Protein AF-A0A7N2N4K9-F1 (afdb_monomer_lite)

Radius of gyration: 19.38 Å; chains: 1; bounding box: 55×50×43 Å

Foldseek 3Di:
DLQVLLLVVLLVVLVVVVVVVVDPDDDDDDPDDPVRVSVVVVVVVVPDDDDDDADAFQFAQLCLPDVSHGRGPLDHDHDADAPLLLCCVVVVNLGSPDDDDPCPPDALLNLLLVLLQLLQVLLQQLCCQLPVDGPCVVPVVLLVPADHEAARHHAAEDPSVSVLSNVSSVVSVVLSVLSCVVRVHDHHYHHHPRLVVVLVLLCLLVVHRDPPRQGLRHYHLSVLLSVLLRLSSSLSSLSNSLVVHPDPVSSVSSVVSNNVSSSSNSNSSSVLSVQQQPADPPRRDGSRVSRRSSRVSSVCSPVVPPD

Structure (mmCIF, N/CA/C/O backbone):
data_AF-A0A7N2N4K9-F1
#
_entry.id   AF-A0A7N2N4K9-F1
#
loop_
_atom_site.group_PDB
_atom_site.id
_atom_site.type_symbol
_atom_site.label_atom_id
_atom_site.label_alt_id
_atom_site.label_comp_id
_atom_site.label_asym_id
_atom_site.label_entity_id
_atom_site.label_seq_id
_atom_site.pdbx_PDB_ins_code
_atom_site.Cartn_x
_atom_site.Cartn_y
_atom_site.Cartn_z
_atom_site.occupancy
_atom_site.B_iso_or_equiv
_atom_site.auth_seq_id
_atom_site.auth_comp_id
_atom_site.auth_asym_id
_atom_site.auth_atom_id
_atom_site.pdbx_PDB_model_num
ATOM 1 N N . MET A 1 1 ? 7.371 17.737 -4.079 1.00 32.12 1 MET A N 1
ATOM 2 C CA . MET A 1 1 ? 6.578 18.735 -4.834 1.00 32.12 1 MET A CA 1
ATOM 3 C C . MET A 1 1 ? 5.550 18.090 -5.761 1.00 32.12 1 MET A C 1
ATOM 5 O O . MET A 1 1 ? 4.379 18.320 -5.519 1.00 32.12 1 MET A O 1
ATOM 9 N N . ILE A 1 2 ? 5.908 17.270 -6.766 1.00 32.47 2 ILE A N 1
ATOM 10 C CA . ILE A 1 2 ? 4.890 16.620 -7.634 1.00 32.47 2 ILE A CA 1
ATOM 11 C C . ILE A 1 2 ? 4.054 15.576 -6.863 1.00 32.47 2 ILE A C 1
ATOM 13 O O . ILE A 1 2 ? 2.832 15.604 -6.933 1.00 32.47 2 ILE A O 1
ATOM 17 N N . SER A 1 3 ? 4.692 14.718 -6.063 1.00 41.62 3 SER A N 1
ATOM 18 C CA . SER A 1 3 ? 4.018 13.712 -5.223 1.00 41.62 3 SER A CA 1
ATOM 19 C C . SER A 1 3 ? 3.047 14.319 -4.202 1.00 41.62 3 SER A C 1
ATOM 21 O O . SER A 1 3 ? 1.899 13.910 -4.103 1.00 41.62 3 SER A O 1
ATOM 23 N N . GLU A 1 4 ? 3.475 15.372 -3.512 1.00 42.53 4 GLU A N 1
ATOM 24 C CA . GLU A 1 4 ? 2.662 16.139 -2.556 1.00 42.53 4 GLU A CA 1
ATOM 25 C C . GLU A 1 4 ? 1.439 16.803 -3.220 1.00 42.53 4 GLU A C 1
ATOM 27 O O . GLU A 1 4 ? 0.358 16.881 -2.637 1.00 42.53 4 GLU A O 1
ATOM 32 N N . ALA A 1 5 ? 1.564 17.250 -4.476 1.00 39.03 5 ALA A N 1
ATOM 33 C CA . ALA A 1 5 ? 0.440 17.791 -5.238 1.00 39.03 5 ALA A CA 1
ATOM 34 C C . ALA A 1 5 ? -0.599 16.735 -5.617 1.00 39.03 5 ALA A C 1
ATOM 36 O O . ALA A 1 5 ? -1.797 17.021 -5.570 1.00 39.03 5 ALA A O 1
ATOM 37 N N . HIS A 1 6 ? -0.153 15.525 -5.941 1.00 44.09 6 HIS A N 1
ATOM 38 C CA . HIS A 1 6 ? -1.045 14.404 -6.203 1.00 44.09 6 HIS A CA 1
ATOM 39 C C . HIS A 1 6 ? -1.724 13.893 -4.929 1.00 44.09 6 HIS A C 1
ATOM 41 O O . HIS A 1 6 ? -2.933 13.674 -4.965 1.00 44.09 6 HIS A O 1
ATOM 47 N N . GLY A 1 7 ? -0.998 13.829 -3.807 1.00 49.38 7 GLY A N 1
ATOM 48 C CA . GLY A 1 7 ? -1.545 13.510 -2.485 1.00 49.38 7 GLY A CA 1
ATOM 49 C C . GLY A 1 7 ? -2.706 14.424 -2.088 1.00 49.38 7 GLY A C 1
ATOM 50 O O . GLY A 1 7 ? -3.814 13.958 -1.835 1.00 49.38 7 GLY A O 1
ATOM 51 N N . GLU A 1 8 ? -2.501 15.744 -2.133 1.00 46.56 8 GLU A N 1
ATOM 52 C CA . GLU A 1 8 ? -3.560 16.717 -1.819 1.00 46.56 8 GLU A CA 1
ATOM 53 C C . GLU A 1 8 ? -4.780 16.596 -2.745 1.00 46.56 8 GLU A C 1
ATOM 55 O O . GLU A 1 8 ? -5.921 16.623 -2.280 1.00 46.56 8 GLU A O 1
ATOM 60 N N . CYS A 1 9 ? -4.564 16.429 -4.055 1.00 37.72 9 CYS A N 1
ATOM 61 C CA . CYS A 1 9 ? -5.664 16.266 -5.009 1.00 37.72 9 CYS A CA 1
ATOM 62 C C . CYS A 1 9 ? -6.456 14.975 -4.762 1.00 37.72 9 CYS A C 1
ATOM 64 O O . CYS A 1 9 ? -7.678 14.970 -4.923 1.00 37.72 9 CYS A O 1
ATOM 66 N N . ALA A 1 10 ? -5.778 13.892 -4.379 1.00 49.47 10 ALA A N 1
ATOM 67 C CA . ALA A 1 10 ? -6.410 12.614 -4.083 1.00 49.47 10 ALA A CA 1
ATOM 68 C C . ALA A 1 10 ? -7.269 12.691 -2.809 1.00 49.47 10 ALA A C 1
ATOM 70 O O . ALA A 1 10 ? -8.416 12.237 -2.816 1.00 49.47 10 ALA A O 1
ATOM 71 N N . VAL A 1 11 ? -6.775 13.364 -1.762 1.00 54.72 11 VAL A N 1
ATOM 72 C CA . VAL A 1 11 ? -7.545 13.634 -0.533 1.00 54.72 11 VAL A CA 1
ATOM 73 C C . VAL A 1 11 ? -8.790 14.456 -0.842 1.00 54.72 11 VAL A C 1
ATOM 75 O O . VAL A 1 11 ? -9.889 14.069 -0.455 1.00 54.72 11 VAL A O 1
ATOM 78 N N . ILE A 1 12 ? -8.648 15.556 -1.590 1.00 50.16 12 ILE A N 1
ATOM 79 C CA . ILE A 1 12 ? -9.785 16.410 -1.962 1.00 50.16 12 ILE A CA 1
ATOM 80 C C . ILE A 1 12 ? -10.831 15.607 -2.742 1.00 50.16 12 ILE A C 1
ATOM 82 O O . ILE A 1 12 ? -12.013 15.685 -2.422 1.00 50.16 12 ILE A O 1
ATOM 86 N N . ARG A 1 13 ? -10.421 14.807 -3.735 1.00 50.69 13 ARG A N 1
ATOM 87 C CA . ARG A 1 13 ? -11.355 13.967 -4.504 1.00 50.69 13 ARG A CA 1
ATOM 88 C C . ARG A 1 13 ? -12.076 12.955 -3.622 1.00 50.69 13 ARG A C 1
ATOM 90 O O . ARG A 1 13 ? -13.284 12.817 -3.760 1.00 50.69 13 ARG A O 1
ATOM 97 N N . THR A 1 14 ? -11.362 12.298 -2.713 1.00 51.78 14 THR A N 1
ATOM 98 C CA . THR A 1 14 ? -11.949 11.316 -1.788 1.00 51.78 14 THR A CA 1
ATOM 99 C C . THR A 1 14 ? -13.005 11.967 -0.900 1.00 51.78 14 THR A C 1
ATOM 101 O O . THR A 1 14 ? -14.149 11.525 -0.880 1.00 51.78 14 THR A O 1
ATOM 104 N N . LEU A 1 15 ? -12.665 13.091 -0.261 1.00 60.16 15 LEU A N 1
ATOM 105 C CA . LEU A 1 15 ? -13.597 13.826 0.596 1.00 60.16 15 LEU A CA 1
ATOM 106 C C . LEU A 1 15 ? -14.819 14.345 -0.178 1.00 60.16 15 LEU A C 1
ATOM 108 O O . LEU A 1 15 ? -15.924 14.369 0.359 1.00 60.16 15 LEU A O 1
ATOM 112 N N . LEU A 1 16 ? -14.642 14.750 -1.441 1.00 50.72 16 LEU A N 1
ATOM 113 C CA . LEU A 1 16 ? -15.748 15.174 -2.302 1.00 50.72 16 LEU A CA 1
ATOM 114 C C . LEU A 1 16 ? -16.666 14.008 -2.692 1.00 50.72 16 LEU A C 1
ATOM 116 O O . LEU A 1 16 ? -17.880 14.189 -2.671 1.00 50.72 16 LEU A O 1
ATOM 120 N N . TYR A 1 17 ? -16.123 12.826 -2.998 1.00 55.12 17 TYR A N 1
ATOM 121 C CA . TYR A 1 17 ? -16.925 11.629 -3.277 1.00 55.12 17 TYR A CA 1
ATOM 122 C C . TYR A 1 17 ? -17.749 11.189 -2.062 1.00 55.12 17 TYR A C 1
ATOM 124 O O . TYR A 1 17 ? -18.930 10.852 -2.203 1.00 55.12 17 TYR A O 1
ATOM 132 N N . ASP A 1 18 ? -17.157 11.243 -0.869 1.00 52.41 18 ASP A N 1
ATOM 133 C CA . ASP A 1 18 ? -17.850 10.931 0.384 1.00 52.41 18 ASP A CA 1
ATOM 134 C C . ASP A 1 18 ? -18.969 11.936 0.655 1.00 52.41 18 ASP A C 1
ATOM 136 O O . ASP A 1 18 ? -20.094 11.558 0.998 1.00 52.41 18 ASP A O 1
ATOM 140 N N . TYR A 1 19 ? -18.699 13.219 0.407 1.00 49.00 19 TYR A N 1
ATOM 141 C CA . TYR A 1 19 ? -19.682 14.287 0.539 1.00 49.00 19 TYR A CA 1
ATOM 142 C C . TYR A 1 19 ? -20.830 14.175 -0.478 1.00 49.00 19 TYR A C 1
ATOM 144 O O . TYR A 1 19 ? -21.990 14.363 -0.109 1.00 49.00 19 TYR A O 1
ATOM 152 N N . GLU A 1 20 ? -20.543 13.835 -1.739 1.00 48.44 20 GLU A N 1
ATOM 153 C CA . GLU A 1 20 ? -21.544 13.669 -2.803 1.00 48.44 20 GLU A CA 1
ATOM 154 C C . GLU A 1 20 ? -22.471 12.472 -2.536 1.00 48.44 20 GLU A C 1
ATOM 156 O O . GLU A 1 20 ? -23.688 12.575 -2.717 1.00 48.44 20 GLU A O 1
ATOM 161 N N . LYS A 1 21 ? -21.936 11.355 -2.019 1.00 49.38 21 LYS A N 1
ATOM 162 C CA . LYS A 1 21 ? -22.761 10.224 -1.558 1.00 49.38 21 LYS A CA 1
ATOM 163 C C . LYS A 1 21 ? -23.587 10.574 -0.317 1.00 49.38 21 LYS A C 1
ATOM 165 O O . LYS A 1 21 ? -24.710 10.084 -0.189 1.00 49.38 21 LYS A O 1
ATOM 170 N N . ALA A 1 22 ? -23.058 11.406 0.581 1.00 44.44 22 ALA A N 1
ATOM 171 C CA . ALA A 1 22 ? -23.754 11.832 1.795 1.00 44.44 22 ALA A CA 1
ATOM 172 C C . ALA A 1 22 ? -24.841 12.893 1.538 1.00 44.44 22 ALA A C 1
ATOM 174 O O . ALA A 1 22 ? -25.798 12.977 2.305 1.00 44.44 22 ALA A O 1
ATOM 175 N N . ASN A 1 23 ? -24.732 13.692 0.471 1.00 40.00 23 ASN A N 1
ATOM 176 C CA . ASN A 1 23 ? -25.684 14.750 0.145 1.00 40.00 23 ASN A CA 1
ATOM 177 C C . ASN A 1 23 ? -25.841 14.933 -1.374 1.00 40.00 23 ASN A C 1
ATOM 179 O O . ASN A 1 23 ? -25.019 15.575 -2.024 1.00 40.00 23 ASN A O 1
ATOM 183 N N . GLN A 1 24 ? -26.994 14.529 -1.921 1.00 42.06 24 GLN A N 1
ATOM 184 C CA . GLN A 1 24 ? -27.518 15.071 -3.185 1.00 42.06 24 GLN A CA 1
ATOM 185 C C . GLN A 1 24 ? -27.885 16.564 -3.025 1.00 42.06 24 GLN A C 1
ATOM 187 O O . GLN A 1 24 ? -29.062 16.932 -3.031 1.00 42.06 24 GLN A O 1
ATOM 192 N N . LYS A 1 25 ? -26.905 17.458 -2.845 1.00 37.41 25 LYS A N 1
ATOM 193 C CA . LYS A 1 25 ? -27.145 18.908 -2.810 1.00 37.41 25 LYS A CA 1
ATOM 194 C C . LYS A 1 25 ? -26.005 19.697 -3.448 1.00 37.41 25 LYS A C 1
ATOM 196 O O . LYS A 1 25 ? -24.877 19.698 -2.975 1.00 37.41 25 LYS A O 1
ATOM 201 N N . VAL A 1 26 ? -26.368 20.413 -4.509 1.00 44.06 26 VAL A N 1
ATOM 202 C CA . VAL A 1 26 ? -25.564 21.414 -5.221 1.00 44.06 26 VAL A CA 1
ATOM 203 C C . VAL A 1 26 ? -25.109 22.509 -4.247 1.00 44.06 26 VAL A C 1
ATOM 205 O O . VAL A 1 26 ? -25.943 23.058 -3.527 1.00 44.06 26 VAL A O 1
ATOM 208 N N . LEU A 1 27 ? -23.816 22.851 -4.246 1.00 38.50 27 LEU A N 1
ATOM 209 C CA . LEU A 1 27 ? -23.274 24.005 -3.519 1.00 38.50 27 LEU A CA 1
ATOM 210 C C . LEU A 1 27 ? -23.619 25.304 -4.272 1.00 38.50 27 LEU A C 1
ATOM 212 O O . LEU A 1 27 ? -23.154 25.483 -5.400 1.00 38.50 27 LEU A O 1
ATOM 216 N N . PRO A 1 28 ? -24.402 26.233 -3.696 1.00 49.12 28 PRO A N 1
ATOM 217 C CA . PRO A 1 28 ? -24.578 27.557 -4.260 1.00 49.12 28 PRO A CA 1
ATOM 218 C C . PRO A 1 28 ? -23.510 28.516 -3.718 1.00 49.12 28 PRO A C 1
ATOM 220 O O . PRO A 1 28 ? -23.221 28.527 -2.525 1.00 49.12 28 PRO A O 1
ATOM 223 N N . ALA A 1 29 ? -23.035 29.387 -4.611 1.00 44.81 29 ALA A N 1
ATOM 224 C CA . ALA A 1 29 ? -22.309 30.630 -4.338 1.00 44.81 29 ALA A CA 1
ATOM 225 C C . ALA A 1 29 ? -20.773 30.594 -4.266 1.00 44.81 29 ALA A C 1
ATOM 227 O O . ALA A 1 29 ? -20.209 31.183 -3.360 1.00 44.81 29 ALA A O 1
ATOM 228 N N . TYR A 1 30 ? -20.099 30.079 -5.299 1.00 37.19 30 TYR A N 1
ATOM 229 C CA . TYR A 1 30 ? -18.880 30.718 -5.823 1.00 37.19 30 TYR A CA 1
ATOM 230 C C . TYR A 1 30 ? -18.854 30.548 -7.345 1.00 37.19 30 TYR A C 1
ATOM 232 O O . TYR A 1 30 ? -19.053 29.447 -7.848 1.00 37.19 30 TYR A O 1
ATOM 240 N N . ASN A 1 31 ? -18.654 31.636 -8.096 1.00 45.50 31 ASN A N 1
ATOM 241 C CA . ASN A 1 31 ? -18.598 31.612 -9.564 1.00 45.50 31 ASN A CA 1
ATOM 242 C C . ASN A 1 31 ? -17.197 31.184 -10.047 1.00 45.50 31 ASN A C 1
ATOM 244 O O . ASN A 1 31 ? -16.565 31.873 -10.841 1.00 45.50 31 ASN A O 1
ATOM 248 N N . MET A 1 32 ? -16.694 30.092 -9.474 1.00 42.69 32 MET A N 1
ATOM 249 C CA . MET A 1 32 ? -15.456 29.422 -9.845 1.00 42.69 32 MET A CA 1
ATOM 250 C C . MET A 1 32 ? -15.684 27.919 -9.719 1.00 42.69 32 MET A C 1
ATOM 252 O O . MET A 1 32 ? -16.336 27.448 -8.786 1.00 42.69 32 MET A O 1
ATOM 256 N N . THR A 1 33 ? -15.172 27.161 -10.669 1.00 44.19 33 THR A N 1
ATOM 257 C CA . THR A 1 33 ? -15.196 25.704 -10.623 1.00 44.19 33 THR A CA 1
ATOM 258 C C . THR A 1 33 ? -14.220 25.201 -9.557 1.00 44.19 33 THR A C 1
ATOM 260 O O . THR A 1 33 ? -13.220 25.850 -9.240 1.00 44.19 33 THR A O 1
ATOM 263 N N . VAL A 1 34 ? -14.479 24.012 -9.007 1.00 41.75 34 VAL A N 1
ATOM 264 C CA . VAL A 1 34 ? -13.564 23.350 -8.056 1.00 41.75 34 VAL A CA 1
ATOM 265 C C . VAL A 1 34 ? -12.153 23.222 -8.650 1.00 41.75 34 VAL A C 1
ATOM 267 O O . VAL A 1 34 ? -11.171 23.414 -7.942 1.00 41.75 34 VAL A O 1
ATOM 270 N N . ALA A 1 35 ? -12.053 23.006 -9.965 1.00 39.47 35 ALA A N 1
ATOM 271 C CA . ALA A 1 35 ? -10.787 22.955 -10.693 1.00 39.47 35 ALA A CA 1
ATOM 272 C C . ALA A 1 35 ? -10.002 24.279 -10.626 1.00 39.47 35 ALA A C 1
ATOM 274 O O . ALA A 1 35 ? -8.805 24.271 -10.352 1.00 39.47 35 ALA A O 1
ATOM 275 N N . GLU A 1 36 ? -10.672 25.419 -10.808 1.00 42.66 36 GLU A N 1
ATOM 276 C CA . GLU A 1 36 ? -10.033 26.738 -10.723 1.00 42.66 36 GLU A CA 1
ATOM 277 C C . GLU A 1 36 ? -9.539 27.030 -9.301 1.00 42.66 36 GLU A C 1
ATOM 279 O O . GLU A 1 36 ? -8.439 27.550 -9.117 1.00 42.66 36 GLU A O 1
ATOM 284 N N . PHE A 1 37 ? -10.302 26.637 -8.278 1.00 42.12 37 PHE A N 1
ATOM 285 C CA . PHE A 1 37 ? -9.908 26.813 -6.878 1.00 42.12 37 PHE A CA 1
ATOM 286 C C . PHE A 1 37 ? -8.651 26.001 -6.521 1.00 42.12 37 PHE A C 1
ATOM 288 O O . PHE A 1 37 ? -7.713 26.527 -5.915 1.00 42.12 37 PHE A O 1
ATOM 295 N N . THR A 1 38 ? -8.591 24.743 -6.962 1.00 38.81 38 THR A N 1
ATOM 296 C CA . THR A 1 38 ? -7.436 23.855 -6.762 1.00 38.81 38 THR A CA 1
ATOM 297 C C . THR A 1 38 ? -6.169 24.365 -7.473 1.00 38.81 38 THR A C 1
ATOM 299 O O . THR A 1 38 ? -5.062 24.258 -6.928 1.00 38.81 38 THR A O 1
ATOM 302 N N . ASP A 1 39 ? -6.308 25.005 -8.637 1.00 40.66 39 ASP A N 1
ATOM 303 C CA . ASP A 1 39 ? -5.190 25.603 -9.383 1.00 40.66 39 ASP A CA 1
ATOM 304 C C . ASP A 1 39 ? -4.572 26.824 -8.676 1.00 40.66 39 ASP A C 1
ATOM 306 O O . ASP A 1 39 ? -3.357 27.055 -8.752 1.00 40.66 39 ASP A O 1
ATOM 310 N N . HIS A 1 40 ? -5.376 27.605 -7.949 1.00 39.06 40 HIS A N 1
ATOM 311 C CA . HIS A 1 40 ? -4.893 28.762 -7.189 1.00 39.06 40 HIS A CA 1
ATOM 312 C C . HIS A 1 40 ? -4.060 28.360 -5.961 1.00 39.06 40 HIS A C 1
ATOM 314 O O . HIS A 1 40 ? -3.025 28.979 -5.698 1.00 39.06 40 HIS A O 1
ATOM 320 N N . ILE A 1 41 ? -4.446 27.289 -5.257 1.00 38.75 41 ILE A N 1
ATOM 321 C CA . ILE A 1 41 ? -3.689 26.753 -4.110 1.00 38.75 41 ILE A CA 1
ATOM 322 C C . ILE A 1 41 ? -2.364 26.125 -4.566 1.00 38.75 41 ILE A C 1
ATOM 324 O O . ILE A 1 41 ? -1.316 26.342 -3.950 1.00 38.75 41 ILE A O 1
ATOM 328 N N . SER A 1 42 ? -2.371 25.442 -5.713 1.00 35.06 42 SER A N 1
ATOM 329 C CA . SER A 1 42 ? -1.168 24.833 -6.294 1.00 35.06 42 SER A CA 1
ATOM 330 C C . SER A 1 42 ? -0.077 25.858 -6.646 1.00 35.06 42 SER A C 1
ATOM 332 O O . SER A 1 42 ? 1.110 25.573 -6.482 1.00 35.06 42 SER A O 1
ATOM 334 N N . LYS A 1 43 ? -0.447 27.081 -7.059 1.00 36.81 43 LYS A N 1
ATOM 335 C CA . LYS A 1 43 ? 0.509 28.170 -7.355 1.00 36.81 43 LYS A CA 1
ATOM 336 C C . LYS A 1 43 ? 1.120 28.802 -6.102 1.00 36.81 43 LYS A C 1
ATOM 338 O O . LYS A 1 43 ? 2.281 29.201 -6.139 1.00 36.81 43 LYS A O 1
ATOM 343 N N . LEU A 1 44 ? 0.369 28.874 -5.003 1.00 33.88 44 LEU A N 1
ATOM 344 C CA . LEU A 1 44 ? 0.821 29.462 -3.738 1.00 33.88 44 LEU A CA 1
ATOM 345 C C . LEU A 1 44 ? 1.833 28.557 -3.008 1.00 33.88 44 LEU A C 1
ATOM 347 O O . LEU A 1 44 ? 2.793 29.041 -2.411 1.00 33.88 44 LEU A O 1
ATOM 351 N N . ARG A 1 45 ? 1.649 27.237 -3.115 1.00 36.38 45 ARG A N 1
ATOM 352 C CA . ARG A 1 45 ? 2.424 26.205 -2.406 1.00 36.38 45 ARG A CA 1
ATOM 353 C C . ARG A 1 45 ? 3.835 25.971 -2.959 1.00 36.38 45 ARG A C 1
ATOM 355 O O . ARG A 1 45 ? 4.757 25.710 -2.191 1.00 36.38 45 ARG A O 1
ATOM 362 N N . ASN A 1 46 ? 4.043 26.166 -4.263 1.00 30.42 46 ASN A N 1
ATOM 363 C CA . ASN A 1 46 ? 5.364 26.047 -4.904 1.00 30.42 46 ASN A CA 1
ATOM 364 C C . ASN A 1 46 ? 6.415 27.041 -4.363 1.00 30.42 46 ASN A C 1
ATOM 366 O O . ASN A 1 46 ? 7.597 26.911 -4.675 1.00 30.42 46 ASN A O 1
ATOM 370 N N . MET A 1 47 ? 6.009 28.032 -3.562 1.00 33.12 47 MET A N 1
ATOM 371 C CA . MET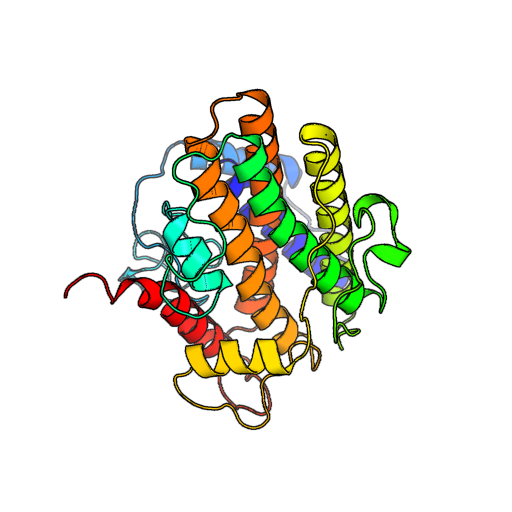 A 1 47 ? 6.896 29.079 -3.054 1.00 33.12 47 MET A CA 1
ATOM 372 C C . MET A 1 47 ? 7.551 28.773 -1.690 1.00 33.12 47 MET A C 1
ATOM 374 O O . MET A 1 47 ? 8.400 29.561 -1.282 1.00 33.12 47 MET A O 1
ATOM 378 N N . LEU A 1 48 ? 7.200 27.690 -0.968 1.00 34.12 48 LEU A N 1
ATOM 379 C CA . LEU A 1 48 ? 7.393 27.674 0.502 1.00 34.12 48 LEU A CA 1
ATOM 380 C C . LEU A 1 48 ? 8.081 26.465 1.195 1.00 34.12 48 LEU A C 1
ATOM 382 O O . LEU A 1 48 ? 8.170 26.491 2.420 1.00 34.12 48 LEU A O 1
ATOM 386 N N . SER A 1 49 ? 8.635 25.443 0.528 1.00 30.05 49 SER A N 1
ATOM 387 C CA . SER A 1 49 ? 9.075 24.214 1.248 1.00 30.05 49 SER A CA 1
ATOM 388 C C . SER A 1 49 ? 10.592 24.083 1.565 1.00 30.05 49 SER A C 1
ATOM 390 O O . SER A 1 49 ? 11.423 24.125 0.653 1.00 30.05 49 SER A O 1
ATOM 392 N N . LYS A 1 50 ? 10.943 23.871 2.860 1.00 30.41 50 LYS A N 1
ATOM 393 C CA . LYS A 1 50 ? 12.233 23.354 3.414 1.00 30.41 50 LYS A CA 1
ATOM 394 C C . LYS A 1 50 ? 12.048 22.545 4.748 1.00 30.41 50 LYS A C 1
ATOM 396 O O . LYS A 1 50 ? 11.595 23.131 5.720 1.00 30.41 50 LYS A O 1
ATOM 401 N N . SER A 1 51 ? 12.487 21.265 4.759 1.00 35.47 51 SER A N 1
ATOM 402 C CA . SER A 1 51 ? 12.958 20.273 5.804 1.00 35.47 51 SER A CA 1
ATOM 403 C C . SER A 1 51 ? 12.322 20.032 7.217 1.00 35.47 51 SER A C 1
ATOM 405 O O . SER A 1 51 ? 12.279 20.976 8.000 1.00 35.47 51 SER A O 1
ATOM 407 N N . GLY A 1 52 ? 12.111 18.742 7.620 1.00 42.16 52 GLY A N 1
ATOM 408 C CA . GLY A 1 52 ? 12.059 18.162 9.012 1.00 42.16 52 GLY A CA 1
ATOM 409 C C . GLY A 1 52 ? 11.121 16.913 9.245 1.00 42.16 52 GLY A C 1
ATOM 410 O O . GLY A 1 52 ? 9.982 16.993 8.818 1.00 42.16 52 GLY A O 1
ATOM 411 N N . THR A 1 53 ? 11.593 15.814 9.905 1.00 37.28 53 THR A N 1
ATOM 412 C CA . THR A 1 53 ? 10.935 14.500 10.306 1.00 37.28 53 THR A CA 1
ATOM 413 C C . THR A 1 53 ? 10.373 13.523 9.227 1.00 37.28 53 THR A C 1
ATOM 415 O O . THR A 1 53 ? 9.593 13.934 8.390 1.00 37.28 53 THR A O 1
ATOM 418 N N . LYS A 1 54 ? 10.716 12.203 9.264 1.00 43.91 54 LYS A N 1
ATOM 419 C CA . LYS A 1 54 ? 10.477 11.225 8.154 1.00 43.91 54 LYS A CA 1
ATOM 420 C C . LYS A 1 54 ? 9.056 10.623 8.012 1.00 43.91 54 LYS A C 1
ATOM 422 O O . LYS A 1 54 ? 8.545 10.596 6.902 1.00 43.91 54 LYS A O 1
ATOM 427 N N . ASP A 1 55 ? 8.454 10.107 9.088 1.00 41.75 55 ASP A N 1
ATOM 428 C CA . ASP A 1 55 ? 7.035 9.693 9.152 1.00 41.75 55 ASP A CA 1
ATOM 429 C C . ASP A 1 55 ? 6.525 9.890 10.579 1.00 41.75 55 ASP A C 1
ATOM 431 O O . ASP A 1 55 ? 7.263 9.723 11.558 1.00 41.75 55 ASP A O 1
ATOM 435 N N . GLU A 1 56 ? 5.253 10.241 10.691 1.00 51.00 56 GLU A N 1
ATOM 436 C CA . GLU A 1 56 ? 4.572 10.511 11.952 1.00 51.00 56 GLU A CA 1
ATOM 437 C C . GLU A 1 56 ? 3.144 9.965 11.846 1.00 51.00 56 GLU A C 1
ATOM 439 O O . GLU A 1 56 ? 2.573 9.955 10.754 1.00 51.00 56 GLU A O 1
ATOM 444 N N . GLY A 1 57 ? 2.549 9.508 12.952 1.00 37.22 57 GLY A N 1
ATOM 445 C CA . GLY A 1 57 ? 1.172 9.002 12.924 1.00 37.22 57 GLY A CA 1
ATOM 446 C C . GLY A 1 57 ? 0.143 10.082 12.560 1.00 37.22 57 GLY A C 1
ATOM 447 O O . GLY A 1 57 ? 0.471 11.254 12.400 1.00 37.22 57 GLY A O 1
ATOM 448 N N . ILE A 1 58 ? -1.130 9.709 12.406 1.00 46.16 58 ILE A N 1
ATOM 449 C CA . ILE A 1 58 ? -2.163 10.633 11.883 1.00 46.16 58 ILE A CA 1
ATOM 450 C C . ILE A 1 58 ? -2.500 11.789 12.844 1.00 46.16 58 ILE A C 1
ATOM 452 O O . ILE A 1 58 ? -2.968 12.842 12.401 1.00 46.16 58 ILE A O 1
ATOM 456 N N . ILE A 1 59 ? -2.245 11.601 14.146 1.00 52.66 59 ILE A N 1
ATOM 457 C CA . ILE A 1 59 ? -2.320 12.632 15.188 1.00 52.66 59 ILE A CA 1
ATOM 458 C C . ILE A 1 59 ? -0.954 12.732 15.858 1.00 52.66 59 ILE A C 1
ATOM 460 O O . ILE A 1 59 ? -0.434 11.744 16.374 1.00 52.66 59 ILE A O 1
ATOM 464 N N . VAL A 1 60 ? -0.417 13.946 15.916 1.00 43.31 60 VAL A N 1
ATOM 465 C CA . VAL A 1 60 ? 0.922 14.230 16.440 1.00 43.31 60 VAL A CA 1
ATOM 466 C C . VAL A 1 60 ? 0.880 15.383 17.449 1.00 43.31 60 VAL A C 1
ATOM 468 O O . VAL A 1 60 ? -0.036 16.208 17.399 1.00 43.31 60 VAL A O 1
ATOM 471 N N . PRO A 1 61 ? 1.834 15.485 18.398 1.00 43.44 61 PRO A N 1
ATOM 472 C CA . PRO A 1 61 ? 1.987 16.694 19.208 1.00 43.44 61 PRO A CA 1
ATOM 473 C C . PRO A 1 61 ? 2.166 17.941 18.320 1.00 43.44 61 PRO A C 1
ATOM 475 O O . PRO A 1 61 ? 2.561 17.837 17.167 1.00 43.44 61 PRO A O 1
ATOM 478 N N . ILE A 1 62 ? 1.915 19.143 18.848 1.00 44.06 62 ILE A N 1
ATOM 479 C CA . ILE A 1 62 ? 1.977 20.375 18.035 1.00 44.06 62 ILE A CA 1
ATOM 480 C C . ILE A 1 62 ? 3.364 20.580 17.403 1.00 44.06 62 ILE A C 1
ATOM 482 O O . ILE A 1 62 ? 3.436 21.026 16.275 1.00 44.06 62 ILE A O 1
ATOM 486 N N . SER A 1 63 ? 4.453 20.241 18.100 1.00 38.28 63 SER A N 1
ATOM 487 C CA . SER A 1 63 ? 5.840 20.480 17.654 1.00 38.28 63 SER A CA 1
ATOM 488 C C . SER A 1 63 ? 6.377 19.579 16.513 1.00 38.28 63 SER A C 1
ATOM 490 O O . SER A 1 63 ? 7.472 19.865 16.031 1.00 38.28 63 SER A O 1
ATOM 492 N N . PRO A 1 64 ? 5.738 18.448 16.176 1.00 40.50 64 PRO A N 1
ATOM 493 C CA . PRO A 1 64 ? 5.960 17.760 14.891 1.00 40.50 64 PRO A CA 1
ATOM 494 C C . PRO A 1 64 ? 4.973 18.121 13.768 1.00 40.50 64 PRO A C 1
ATOM 496 O O . PRO A 1 64 ? 5.331 18.037 12.599 1.00 40.50 64 PRO A O 1
ATOM 499 N N . GLY A 1 65 ? 3.752 18.569 14.081 1.00 41.75 65 GLY A N 1
ATOM 500 C CA . GLY A 1 65 ? 2.777 18.883 13.033 1.00 41.75 65 GLY A CA 1
ATOM 501 C C . GLY A 1 65 ? 3.141 20.117 12.199 1.00 41.75 65 GLY A C 1
ATOM 502 O O . GLY A 1 65 ? 4.007 20.915 12.567 1.00 41.75 65 GLY A O 1
ATOM 503 N N . ALA A 1 66 ? 2.470 20.295 11.056 1.00 42.91 66 ALA A N 1
ATOM 504 C CA . ALA A 1 66 ? 2.836 21.315 10.070 1.00 42.91 66 ALA A CA 1
ATOM 505 C C . ALA A 1 66 ? 3.052 22.710 10.703 1.00 42.91 66 ALA A C 1
ATOM 507 O O . ALA A 1 66 ? 2.171 23.257 11.374 1.00 42.91 66 ALA A O 1
ATOM 508 N N . TYR A 1 67 ? 4.252 23.272 10.493 1.00 46.47 67 TYR A N 1
ATOM 509 C CA . TYR A 1 67 ? 4.718 24.560 11.040 1.00 46.47 67 TYR A CA 1
ATOM 510 C C . TYR A 1 67 ? 4.664 24.707 12.569 1.00 46.47 67 TYR A C 1
ATOM 512 O O . TYR A 1 67 ? 4.694 25.826 13.085 1.00 46.47 67 TYR A O 1
ATOM 520 N N . ASN A 1 68 ? 4.605 23.606 13.309 1.00 51.59 68 ASN A N 1
ATOM 521 C CA . ASN A 1 68 ? 4.351 23.594 14.743 1.00 51.59 68 ASN A CA 1
ATOM 522 C C . ASN A 1 68 ? 3.001 24.221 15.139 1.00 51.59 68 ASN A C 1
ATOM 524 O O . ASN A 1 68 ? 2.906 24.858 16.191 1.00 51.59 68 ASN A O 1
ATOM 528 N N . GLN A 1 69 ? 1.979 24.138 14.279 1.00 42.44 69 GLN A N 1
ATOM 529 C CA . GLN A 1 69 ? 0.687 24.806 14.511 1.00 42.44 69 GLN A CA 1
ATOM 530 C C . GLN A 1 69 ? -0.514 23.865 14.558 1.00 42.44 69 GLN A C 1
ATOM 532 O O . GLN A 1 69 ? -1.543 24.225 15.129 1.00 42.44 69 GLN A O 1
ATOM 537 N N . VAL A 1 70 ? -0.403 22.672 13.981 1.00 45.59 70 VAL A N 1
ATOM 538 C CA . VAL A 1 70 ? -1.495 21.694 13.919 1.00 45.59 70 VAL A CA 1
ATOM 539 C C . VAL A 1 70 ? -1.066 20.381 14.561 1.00 45.59 70 VAL A C 1
ATOM 541 O O . VAL A 1 70 ? 0.112 20.063 14.598 1.00 45.59 70 VAL A O 1
ATOM 544 N N . ASN A 1 71 ? -2.020 19.611 15.076 1.00 48.00 71 ASN A N 1
ATOM 545 C CA . ASN A 1 71 ? -1.791 18.295 15.684 1.00 48.00 71 ASN A CA 1
ATOM 546 C C . ASN A 1 71 ? -2.160 17.135 14.736 1.00 48.00 71 ASN A C 1
ATOM 548 O O . ASN A 1 71 ? -2.417 16.019 15.184 1.00 48.00 71 ASN A O 1
ATOM 552 N N . THR A 1 72 ? -2.234 17.412 13.433 1.00 43.78 72 THR A N 1
ATOM 553 C CA . THR A 1 72 ? -2.694 16.478 12.393 1.00 43.78 72 THR A CA 1
ATOM 554 C C . THR A 1 72 ? -1.602 16.308 11.348 1.00 43.78 72 THR A C 1
ATOM 556 O O . THR A 1 72 ? -0.920 17.284 11.028 1.00 43.78 72 THR A O 1
ATOM 559 N N . ASN A 1 73 ? -1.446 15.093 10.819 1.00 53.28 73 ASN A N 1
ATOM 560 C CA . ASN A 1 73 ? -0.428 14.786 9.815 1.00 53.28 73 ASN A CA 1
ATOM 561 C C . ASN A 1 73 ? -0.999 13.903 8.690 1.00 53.28 73 ASN A C 1
ATOM 563 O O . ASN A 1 73 ? -0.642 12.735 8.539 1.00 53.28 73 ASN A O 1
ATOM 567 N N . ILE A 1 74 ? -1.959 14.437 7.928 1.00 49.53 74 ILE A N 1
ATOM 568 C CA . ILE A 1 74 ? -2.616 13.701 6.829 1.00 49.53 74 ILE A CA 1
ATOM 569 C C . ILE A 1 74 ? -1.648 13.493 5.655 1.00 49.53 74 ILE A C 1
ATOM 571 O O . ILE A 1 74 ? -1.667 12.434 5.041 1.00 49.53 74 ILE A O 1
ATOM 575 N N . ILE A 1 75 ? -0.771 14.467 5.389 1.00 50.53 75 ILE A N 1
ATOM 576 C CA . ILE A 1 75 ? 0.293 14.384 4.383 1.00 50.53 75 ILE A CA 1
ATOM 577 C C . ILE A 1 75 ? 1.625 14.645 5.101 1.00 50.53 75 ILE A C 1
ATOM 579 O O . ILE A 1 75 ? 1.856 15.786 5.508 1.00 50.53 75 ILE A O 1
ATOM 583 N N . PRO A 1 76 ? 2.483 13.627 5.290 1.00 48.12 76 PRO A N 1
ATOM 584 C CA . PRO A 1 76 ? 3.756 13.792 5.979 1.00 48.12 76 PRO A CA 1
ATOM 585 C C . PRO A 1 76 ? 4.750 14.581 5.117 1.00 48.12 76 PRO A C 1
ATOM 587 O O . PRO A 1 76 ? 4.801 14.435 3.892 1.00 48.12 76 PRO A O 1
ATOM 590 N N . VAL A 1 77 ? 5.575 15.414 5.759 1.00 44.28 77 VAL A N 1
ATOM 591 C CA . VAL A 1 77 ? 6.701 16.079 5.090 1.00 44.28 77 VAL A CA 1
ATOM 592 C C . VAL A 1 77 ? 7.726 15.006 4.724 1.00 44.28 77 VAL A C 1
ATOM 594 O O . VAL A 1 77 ? 8.196 14.267 5.578 1.00 44.28 77 VAL A O 1
ATOM 597 N N . ASN A 1 78 ? 8.048 14.882 3.437 1.00 45.38 78 ASN A N 1
ATOM 598 C CA . ASN A 1 78 ? 8.864 13.776 2.942 1.00 45.38 78 ASN A CA 1
ATOM 599 C C . ASN A 1 78 ? 10.362 13.985 3.250 1.00 45.38 78 ASN A C 1
ATOM 601 O O . ASN A 1 78 ? 10.921 15.061 3.004 1.00 45.38 78 ASN A O 1
ATOM 605 N N . HIS A 1 79 ? 11.021 12.933 3.740 1.00 48.75 79 HIS A N 1
ATOM 606 C CA . HIS A 1 79 ? 12.463 12.869 3.958 1.00 48.75 79 HIS A CA 1
ATOM 607 C C . HIS A 1 79 ? 13.081 11.735 3.159 1.00 48.75 79 HIS A C 1
ATOM 609 O O . HIS A 1 79 ? 12.556 10.638 3.116 1.00 48.75 79 HIS A O 1
ATOM 615 N N . THR A 1 80 ? 14.270 11.962 2.609 1.00 41.94 80 THR A N 1
ATOM 616 C CA . THR A 1 80 ? 15.003 10.947 1.846 1.00 41.94 80 THR A CA 1
ATOM 617 C C . THR A 1 80 ? 15.429 9.757 2.712 1.00 41.94 80 THR A C 1
ATOM 619 O O . THR A 1 80 ? 16.265 9.910 3.611 1.00 41.94 80 THR A O 1
ATOM 622 N N . TRP A 1 81 ? 14.903 8.572 2.399 1.00 38.97 81 TRP A N 1
ATOM 623 C CA . TRP A 1 81 ? 15.420 7.277 2.844 1.00 38.97 81 TRP A CA 1
ATOM 624 C C . TRP A 1 81 ? 16.456 6.728 1.859 1.00 38.97 81 TRP A C 1
ATOM 626 O O . TRP A 1 81 ? 16.481 7.067 0.676 1.00 38.97 81 TRP A O 1
ATOM 636 N N . THR A 1 82 ? 17.339 5.868 2.353 1.00 43.97 82 THR A N 1
ATOM 637 C CA . THR A 1 82 ? 18.342 5.155 1.561 1.00 43.97 82 THR A CA 1
ATOM 638 C C . THR A 1 82 ? 17.851 3.738 1.241 1.00 43.97 82 THR A C 1
ATOM 640 O O . THR A 1 82 ? 17.231 3.078 2.074 1.00 43.97 82 THR A O 1
ATOM 643 N N . LEU A 1 83 ? 18.166 3.224 0.045 1.00 40.06 83 LEU A N 1
ATOM 644 C CA . LEU A 1 83 ? 17.821 1.857 -0.394 1.00 40.06 83 LEU A CA 1
ATOM 645 C C . LEU A 1 83 ? 18.110 0.747 0.652 1.00 40.06 83 LEU A C 1
ATOM 647 O O . LEU A 1 83 ? 17.299 -0.168 0.797 1.00 40.06 83 LEU A O 1
ATOM 651 N N . PRO A 1 84 ? 19.207 0.803 1.432 1.00 39.91 84 PRO A N 1
ATOM 652 C CA . PRO A 1 84 ? 19.472 -0.195 2.463 1.00 39.91 84 PRO A CA 1
ATOM 653 C C . PRO A 1 84 ? 18.552 -0.118 3.690 1.00 39.91 84 PRO A C 1
ATOM 655 O O . PRO A 1 84 ? 18.372 -1.133 4.360 1.00 39.91 84 PRO A O 1
ATOM 658 N N . GLU A 1 85 ? 17.966 1.042 3.997 1.00 43.44 85 GLU A N 1
ATOM 659 C CA . GLU A 1 85 ? 16.962 1.186 5.064 1.00 43.44 85 GLU A CA 1
ATOM 660 C C . GLU A 1 85 ? 15.638 0.511 4.656 1.00 43.44 85 GLU A C 1
ATOM 662 O O . GLU A 1 85 ? 15.036 -0.201 5.459 1.00 43.44 85 GLU A O 1
ATOM 667 N N . ILE A 1 86 ? 15.252 0.631 3.381 1.00 45.91 86 ILE A N 1
ATOM 668 C CA . ILE A 1 86 ? 14.036 0.027 2.802 1.00 45.91 86 ILE A CA 1
ATOM 669 C C . ILE A 1 86 ? 14.128 -1.506 2.805 1.00 45.91 86 ILE A C 1
ATOM 671 O O . ILE A 1 86 ? 13.206 -2.196 3.240 1.00 45.91 86 ILE A O 1
ATOM 675 N N . LEU A 1 87 ? 15.286 -2.051 2.417 1.00 41.91 87 LEU A N 1
ATOM 676 C CA . LEU A 1 87 ? 15.543 -3.497 2.422 1.00 41.91 87 LEU A CA 1
ATOM 677 C C . LEU A 1 87 ? 15.426 -4.114 3.827 1.00 41.91 87 LEU A C 1
ATOM 679 O O . LEU A 1 87 ? 14.908 -5.215 3.988 1.00 41.91 87 LEU A O 1
ATOM 683 N N . ARG A 1 88 ? 15.864 -3.406 4.875 1.00 45.84 88 ARG A N 1
ATOM 684 C CA . ARG A 1 88 ? 15.777 -3.892 6.266 1.00 45.84 88 ARG A CA 1
ATOM 685 C C . ARG A 1 88 ? 14.340 -3.996 6.770 1.00 45.84 88 ARG A C 1
ATOM 687 O O . ARG A 1 88 ? 14.054 -4.899 7.559 1.00 45.84 88 ARG A O 1
ATOM 694 N N . MET A 1 89 ? 13.476 -3.080 6.329 1.00 43.16 89 MET A N 1
ATOM 695 C CA . MET A 1 89 ? 12.049 -3.067 6.648 1.00 43.16 89 MET A CA 1
ATOM 696 C C . MET A 1 89 ? 11.325 -4.208 5.932 1.00 43.16 89 MET A C 1
ATOM 698 O O . MET A 1 89 ? 10.622 -4.980 6.580 1.00 43.16 89 MET A O 1
ATOM 702 N N . LEU A 1 90 ? 11.583 -4.378 4.629 1.00 41.56 90 LEU A N 1
ATOM 703 C CA . LEU A 1 90 ? 10.979 -5.433 3.813 1.00 41.56 90 LEU A CA 1
ATOM 704 C C . LEU A 1 90 ? 11.314 -6.840 4.336 1.00 41.56 90 LEU A C 1
ATOM 706 O O . LEU A 1 90 ? 10.471 -7.732 4.317 1.00 41.56 90 LEU A O 1
ATOM 710 N N . TYR A 1 91 ? 12.531 -7.034 4.857 1.00 42.72 91 TYR A N 1
ATOM 711 C CA . TYR A 1 91 ? 12.948 -8.315 5.432 1.00 42.72 91 TYR A CA 1
ATOM 712 C C . TYR A 1 91 ? 12.561 -8.506 6.900 1.00 42.72 91 TYR A C 1
ATOM 714 O O . TYR A 1 91 ? 12.733 -9.606 7.419 1.00 42.72 91 TYR A O 1
ATOM 722 N N . GLY A 1 92 ? 12.073 -7.472 7.596 1.00 36.97 92 GLY A N 1
ATOM 723 C CA . GLY A 1 92 ? 11.704 -7.560 9.015 1.00 36.97 92 GLY A CA 1
ATOM 724 C C . GLY A 1 92 ? 12.851 -7.987 9.946 1.00 36.97 92 GLY A C 1
ATOM 725 O O . GLY A 1 92 ? 12.601 -8.432 11.062 1.00 36.97 92 GLY A O 1
ATOM 726 N N . THR A 1 93 ? 14.110 -7.900 9.491 1.00 37.31 93 THR A N 1
ATOM 727 C CA . THR A 1 93 ? 15.292 -8.403 10.220 1.00 37.31 93 THR A CA 1
ATOM 728 C C . THR A 1 93 ? 16.186 -7.301 10.781 1.00 37.31 93 THR A C 1
ATOM 730 O O . THR A 1 93 ? 17.108 -7.591 11.541 1.00 37.31 93 THR A O 1
ATOM 733 N N . GLY A 1 94 ? 15.980 -6.040 10.383 1.00 35.62 94 GLY A N 1
ATOM 734 C CA . GLY A 1 94 ? 16.852 -4.928 10.777 1.00 35.62 94 GLY A CA 1
ATOM 735 C C . GLY A 1 94 ? 18.267 -4.972 10.173 1.00 35.62 94 GLY A C 1
ATOM 736 O O . GLY A 1 94 ? 19.068 -4.081 10.453 1.00 35.62 94 GLY A O 1
ATOM 737 N N . SER A 1 95 ? 18.586 -5.954 9.316 1.00 32.28 95 SER A N 1
ATOM 738 C CA . SER A 1 95 ? 19.903 -6.123 8.684 1.00 32.28 95 SER A CA 1
ATOM 739 C C . SER A 1 95 ? 19.819 -6.124 7.156 1.00 32.28 95 SER A C 1
ATOM 741 O O . SER A 1 95 ? 19.131 -6.942 6.557 1.00 32.28 95 SER A O 1
ATOM 743 N N . GLN A 1 96 ? 20.580 -5.231 6.511 1.00 36.44 96 GLN A N 1
ATOM 744 C CA . GLN A 1 96 ? 20.706 -5.160 5.042 1.00 36.44 96 GLN A CA 1
ATOM 745 C C . GLN A 1 96 ? 21.593 -6.276 4.451 1.00 36.44 96 GLN A C 1
ATOM 747 O O . GLN A 1 96 ? 21.783 -6.330 3.240 1.00 36.44 96 GLN A O 1
ATOM 752 N N . HIS A 1 97 ? 22.203 -7.110 5.304 1.00 35.41 97 HIS A N 1
ATOM 753 C CA . HIS A 1 97 ? 23.246 -8.075 4.929 1.00 35.41 97 HIS A CA 1
ATOM 754 C C . HIS A 1 97 ? 22.766 -9.538 4.921 1.00 35.41 97 HIS A C 1
ATOM 756 O O . HIS A 1 97 ? 23.570 -10.439 4.694 1.00 35.41 97 HIS A O 1
ATOM 762 N N . ILE A 1 98 ? 21.474 -9.794 5.155 1.00 34.38 98 ILE A N 1
ATOM 763 C CA . ILE A 1 98 ? 20.854 -11.115 4.953 1.00 34.38 98 ILE A CA 1
ATOM 764 C C . ILE A 1 98 ? 20.417 -11.188 3.476 1.00 34.38 98 ILE A C 1
ATOM 766 O O . ILE A 1 98 ? 19.910 -10.191 2.961 1.00 34.38 98 ILE A O 1
ATOM 770 N N . PRO A 1 99 ? 20.702 -12.278 2.735 1.00 34.34 99 PRO A N 1
ATOM 771 C CA . PRO A 1 99 ? 20.880 -12.198 1.288 1.00 34.34 99 PRO A CA 1
ATOM 772 C C . PRO A 1 99 ? 19.564 -11.991 0.534 1.00 34.34 99 PRO A C 1
ATOM 774 O O . PRO A 1 99 ? 18.878 -12.953 0.211 1.00 34.34 99 PRO A O 1
ATOM 777 N N . ALA A 1 100 ? 19.271 -10.728 0.209 1.00 31.25 100 ALA A N 1
ATOM 778 C CA . ALA A 1 100 ? 18.446 -10.313 -0.926 1.00 31.25 100 ALA A CA 1
ATOM 779 C C . ALA A 1 100 ? 18.646 -8.810 -1.263 1.00 31.25 100 ALA A C 1
ATOM 781 O O . ALA A 1 100 ? 17.724 -8.006 -1.227 1.00 31.25 100 ALA A O 1
ATOM 782 N N . GLY A 1 101 ? 19.861 -8.392 -1.637 1.00 37.28 101 GLY A N 1
ATOM 783 C CA . GLY A 1 101 ? 19.959 -7.255 -2.570 1.00 37.28 101 GLY A CA 1
ATOM 784 C C . GLY A 1 101 ? 20.463 -5.898 -2.071 1.00 37.28 101 GLY A C 1
ATOM 785 O O . GLY A 1 101 ? 20.042 -4.874 -2.603 1.00 37.28 101 GLY A O 1
ATOM 786 N N . PHE A 1 102 ? 21.467 -5.839 -1.188 1.00 36.62 102 PHE A N 1
ATOM 787 C CA . PHE A 1 102 ? 22.417 -4.727 -1.330 1.00 36.62 102 PHE A CA 1
ATOM 788 C C . PHE A 1 102 ? 23.202 -4.964 -2.630 1.00 36.62 102 PHE A C 1
ATOM 790 O O . PHE A 1 102 ? 24.086 -5.820 -2.676 1.00 36.62 102 PHE A O 1
ATOM 797 N N . PHE A 1 103 ? 22.845 -4.252 -3.702 1.00 45.91 103 PHE A N 1
ATOM 798 C CA . PHE A 1 103 ? 23.531 -4.322 -4.992 1.00 45.91 103 PHE A CA 1
ATOM 799 C C . PHE A 1 103 ? 24.435 -3.092 -5.180 1.00 45.91 103 PHE A C 1
ATOM 801 O O . PHE A 1 103 ? 24.066 -2.158 -5.892 1.00 45.91 103 PHE A O 1
ATOM 808 N N . PRO A 1 104 ? 25.665 -3.074 -4.634 1.00 39.41 104 PRO A N 1
ATOM 809 C CA . PRO A 1 104 ? 26.622 -1.985 -4.857 1.00 39.41 104 PRO A CA 1
ATOM 810 C C . PRO A 1 104 ? 27.064 -1.856 -6.332 1.00 39.41 104 PRO A C 1
ATOM 812 O O . PRO A 1 104 ? 27.883 -1.004 -6.665 1.00 39.41 104 PRO A O 1
ATOM 815 N N . ARG A 1 105 ? 26.531 -2.706 -7.225 1.00 52.47 105 ARG A N 1
ATOM 816 C CA . ARG A 1 105 ? 26.744 -2.709 -8.679 1.00 52.47 105 ARG A CA 1
ATOM 817 C C . ARG A 1 105 ? 25.443 -2.741 -9.502 1.00 52.47 105 ARG A C 1
ATOM 819 O O . ARG A 1 105 ? 25.529 -2.987 -10.700 1.00 52.47 105 ARG A O 1
ATOM 826 N N . ALA A 1 106 ? 24.273 -2.511 -8.895 1.00 64.44 106 ALA A N 1
ATOM 827 C CA . ALA A 1 106 ? 23.001 -2.524 -9.624 1.00 64.44 106 ALA A CA 1
ATOM 828 C C . ALA A 1 106 ? 22.940 -1.407 -10.674 1.00 64.44 106 ALA A C 1
ATOM 830 O O . ALA A 1 106 ? 23.187 -0.232 -10.369 1.00 64.44 106 ALA A O 1
ATOM 831 N N . ASN A 1 107 ? 22.589 -1.784 -11.901 1.00 79.62 107 ASN A N 1
ATOM 832 C CA . ASN A 1 107 ? 22.239 -0.845 -12.960 1.00 79.62 107 ASN A CA 1
ATOM 833 C C . ASN A 1 107 ? 20.790 -0.337 -12.762 1.00 79.62 107 ASN A C 1
ATOM 835 O O . ASN A 1 107 ? 20.079 -0.787 -11.864 1.00 79.62 107 ASN A O 1
ATOM 839 N N . ASP A 1 108 ? 20.351 0.628 -13.570 1.00 82.44 108 ASP A N 1
ATOM 840 C CA . ASP A 1 108 ? 19.011 1.219 -13.434 1.00 82.44 108 ASP A CA 1
ATOM 841 C C . ASP A 1 108 ? 17.881 0.181 -13.534 1.00 82.44 108 ASP A C 1
ATOM 843 O O . ASP A 1 108 ? 16.897 0.280 -12.807 1.00 82.44 108 ASP A O 1
ATOM 847 N N . THR A 1 109 ? 18.032 -0.824 -14.402 1.00 81.88 109 THR A N 1
ATOM 848 C CA . THR A 1 109 ? 17.066 -1.916 -14.567 1.00 81.88 109 THR A CA 1
ATOM 849 C C . THR A 1 109 ? 16.928 -2.714 -13.278 1.00 81.88 109 THR A C 1
ATOM 851 O O . THR A 1 109 ? 15.810 -2.901 -12.811 1.00 81.88 109 THR A O 1
ATOM 854 N N . ASP A 1 110 ? 18.045 -3.101 -12.656 1.00 76.06 110 ASP A N 1
ATOM 855 C CA . ASP A 1 110 ? 18.041 -3.873 -11.405 1.00 76.06 110 ASP A CA 1
ATOM 856 C C . ASP A 1 110 ? 17.316 -3.105 -10.281 1.00 76.06 110 ASP A C 1
ATOM 858 O O . ASP A 1 110 ? 16.559 -3.676 -9.498 1.00 76.06 110 ASP A O 1
ATOM 862 N N . ARG A 1 111 ? 17.515 -1.781 -10.218 1.00 78.25 111 ARG A N 1
ATOM 863 C CA . ARG A 1 111 ? 16.889 -0.909 -9.207 1.00 78.25 111 ARG A CA 1
ATOM 864 C C . ARG A 1 111 ? 15.381 -0.786 -9.393 1.00 78.25 111 ARG A C 1
ATOM 866 O O . ARG A 1 111 ? 14.640 -0.740 -8.419 1.00 78.25 111 ARG A O 1
ATOM 873 N N . ILE A 1 112 ? 14.922 -0.743 -10.636 1.00 79.69 112 ILE A N 1
ATOM 874 C CA . ILE A 1 112 ? 13.495 -0.640 -10.954 1.00 79.69 112 ILE A CA 1
ATOM 875 C C . ILE A 1 112 ? 12.805 -1.989 -10.806 1.00 79.69 112 ILE A C 1
ATOM 877 O O . ILE A 1 112 ? 11.686 -2.056 -10.315 1.00 79.69 112 ILE A O 1
ATOM 881 N N . GLN A 1 113 ? 13.479 -3.074 -11.177 1.00 79.38 113 GLN A N 1
ATOM 882 C CA . GLN A 1 113 ? 12.979 -4.424 -10.941 1.00 79.38 113 GLN A CA 1
ATOM 883 C C . GLN A 1 113 ? 12.899 -4.750 -9.446 1.00 79.38 113 GLN A C 1
ATOM 885 O O . GLN A 1 113 ? 12.061 -5.552 -9.050 1.00 79.38 113 GLN A O 1
ATOM 890 N N . PHE A 1 114 ? 13.703 -4.105 -8.593 1.00 74.81 114 PHE A N 1
ATOM 891 C CA . PHE A 1 114 ? 13.471 -4.154 -7.151 1.00 74.81 114 PHE A CA 1
ATOM 892 C C . PHE A 1 114 ? 12.110 -3.545 -6.784 1.00 74.81 114 PHE A C 1
ATOM 894 O O . PHE A 1 114 ? 11.320 -4.225 -6.132 1.00 74.81 114 PHE A O 1
ATOM 901 N N . ALA A 1 115 ? 11.813 -2.330 -7.262 1.00 76.81 115 ALA A N 1
ATOM 902 C CA . ALA A 1 115 ? 10.516 -1.683 -7.049 1.00 76.81 115 ALA A CA 1
ATOM 903 C C . ALA A 1 115 ? 9.349 -2.510 -7.615 1.00 76.81 115 ALA A C 1
ATOM 905 O O . ALA A 1 115 ? 8.315 -2.612 -6.971 1.00 76.81 115 ALA A O 1
ATOM 906 N N . LEU A 1 116 ? 9.554 -3.218 -8.733 1.00 84.81 116 LEU A N 1
ATOM 907 C CA . LEU A 1 116 ? 8.561 -4.129 -9.312 1.00 84.81 116 LEU A CA 1
ATOM 908 C C . LEU A 1 116 ? 8.081 -5.222 -8.332 1.00 84.81 116 LEU A C 1
ATOM 910 O O . LEU A 1 116 ? 6.949 -5.680 -8.439 1.00 84.81 116 LEU A O 1
ATOM 914 N N . ASN A 1 117 ? 8.897 -5.633 -7.352 1.00 81.12 117 ASN A N 1
ATOM 915 C CA . ASN A 1 117 ? 8.439 -6.566 -6.312 1.00 81.12 117 ASN A CA 1
ATOM 916 C C . ASN A 1 117 ? 7.374 -5.945 -5.396 1.00 81.12 117 ASN A C 1
ATOM 918 O O . ASN A 1 117 ? 6.502 -6.667 -4.916 1.00 81.12 117 ASN A O 1
ATOM 922 N N . LEU A 1 118 ? 7.463 -4.637 -5.144 1.00 82.50 118 LEU A N 1
ATOM 923 C CA . LEU A 1 118 ? 6.501 -3.891 -4.331 1.00 82.50 118 LEU A CA 1
ATOM 924 C C . LEU A 1 118 ? 5.199 -3.710 -5.112 1.00 82.50 118 LEU A C 1
ATOM 926 O O . LEU A 1 118 ? 4.146 -4.052 -4.594 1.00 82.50 118 LEU A O 1
ATOM 930 N N . GLU A 1 119 ? 5.286 -3.384 -6.400 1.00 90.00 119 GLU A N 1
ATOM 931 C CA . GLU A 1 119 ? 4.115 -3.335 -7.290 1.00 90.00 119 GLU A CA 1
ATOM 932 C C . GLU A 1 119 ? 3.351 -4.666 -7.331 1.00 90.00 119 GLU A C 1
ATOM 934 O O . GLU A 1 119 ? 2.123 -4.699 -7.301 1.00 90.00 119 GLU A O 1
ATOM 939 N N . PHE A 1 120 ? 4.059 -5.805 -7.357 1.00 92.44 120 PHE A N 1
ATOM 940 C CA . PHE A 1 120 ? 3.402 -7.111 -7.260 1.00 92.44 120 PHE A CA 1
ATOM 941 C C . PHE A 1 120 ? 2.710 -7.307 -5.910 1.00 92.44 120 PHE A C 1
ATOM 943 O O . PHE A 1 120 ? 1.611 -7.857 -5.866 1.00 92.44 120 PHE A O 1
ATOM 950 N N . LEU A 1 121 ? 3.350 -6.895 -4.812 1.00 89.31 121 LEU A N 1
ATOM 951 C CA . LEU A 1 121 ? 2.771 -6.990 -3.475 1.00 89.31 121 LEU A CA 1
ATOM 952 C C . LEU A 1 121 ? 1.472 -6.182 -3.380 1.00 89.31 121 LEU A C 1
ATOM 954 O O . LEU A 1 121 ? 0.471 -6.706 -2.891 1.00 89.31 121 LEU A O 1
ATOM 958 N N . GLU A 1 122 ? 1.490 -4.945 -3.863 1.00 93.19 122 GLU A N 1
ATOM 959 C CA . GLU A 1 122 ? 0.365 -4.014 -3.802 1.00 93.19 122 GLU A CA 1
ATOM 960 C C . GLU A 1 122 ? -0.769 -4.438 -4.735 1.00 93.19 122 GLU A C 1
ATOM 962 O O . GLU A 1 122 ? -1.906 -4.585 -4.277 1.00 93.19 122 GLU A O 1
ATOM 967 N N . ALA A 1 123 ? -0.458 -4.784 -5.991 1.00 95.69 123 ALA A N 1
ATOM 968 C CA . ALA A 1 123 ? -1.443 -5.301 -6.939 1.00 95.69 123 ALA A CA 1
ATOM 969 C C . ALA A 1 123 ? -2.166 -6.528 -6.374 1.00 95.69 123 ALA A C 1
ATOM 971 O O . ALA A 1 123 ? -3.396 -6.578 -6.352 1.00 95.69 123 ALA A O 1
ATOM 972 N N . GLU A 1 124 ? -1.420 -7.516 -5.871 1.00 97.00 124 GLU A N 1
ATOM 973 C CA . GLU A 1 124 ? -2.031 -8.706 -5.287 1.00 97.00 124 GLU A CA 1
ATOM 974 C C . GLU A 1 124 ? -2.846 -8.372 -4.041 1.00 97.00 124 GLU A C 1
ATOM 976 O O . GLU A 1 124 ? -3.962 -8.870 -3.882 1.00 97.00 124 GLU A O 1
ATOM 981 N N . PHE A 1 125 ? -2.324 -7.539 -3.145 1.00 96.62 125 PHE A N 1
ATOM 982 C CA . PHE A 1 125 ? -3.017 -7.239 -1.903 1.00 96.62 125 PHE A CA 1
ATOM 983 C C . PHE A 1 125 ? -4.322 -6.471 -2.140 1.00 96.62 125 PHE A C 1
ATOM 985 O O . PHE A 1 125 ? -5.348 -6.847 -1.565 1.00 96.62 125 PHE A O 1
ATOM 992 N N . PHE A 1 126 ? -4.324 -5.459 -3.008 1.00 97.69 126 PHE A N 1
ATOM 993 C CA . PHE A 1 126 ? -5.509 -4.657 -3.317 1.00 97.69 126 PHE A CA 1
ATOM 994 C C . PHE A 1 126 ? -6.543 -5.429 -4.144 1.00 97.69 126 PHE A C 1
ATOM 996 O O . PHE A 1 126 ? -7.714 -5.482 -3.752 1.00 97.69 126 PHE A O 1
ATOM 1003 N N . LEU A 1 127 ? -6.126 -6.106 -5.222 1.00 98.25 127 LEU A N 1
ATOM 1004 C CA . LEU A 1 127 ? -7.041 -6.873 -6.077 1.00 98.25 127 LEU A CA 1
ATOM 1005 C C . LEU A 1 127 ? -7.723 -7.999 -5.299 1.00 98.25 127 LEU A C 1
ATOM 1007 O O . LEU A 1 127 ? -8.953 -8.061 -5.263 1.00 98.25 127 LEU A O 1
ATOM 1011 N N . ASN A 1 128 ? -6.956 -8.849 -4.602 1.00 98.44 128 ASN A N 1
ATOM 1012 C CA . ASN A 1 128 ? -7.553 -9.967 -3.865 1.00 98.44 128 ASN A CA 1
ATOM 1013 C C . ASN A 1 12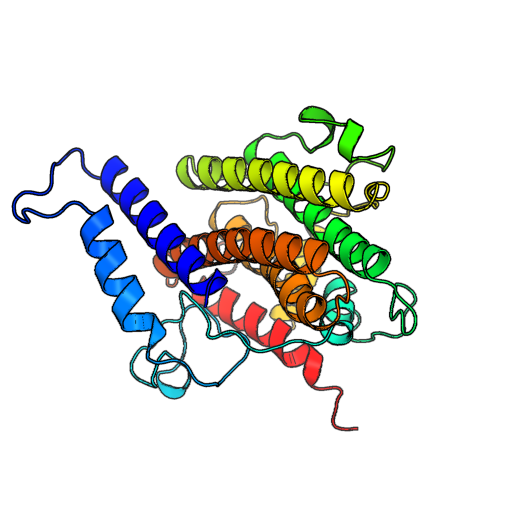8 ? -8.509 -9.464 -2.779 1.00 98.44 128 ASN A C 1
ATOM 1015 O O . ASN A 1 128 ? -9.587 -10.030 -2.603 1.00 98.44 128 ASN A O 1
ATOM 1019 N N . SER A 1 129 ? -8.161 -8.375 -2.094 1.00 98.38 129 SER A N 1
ATOM 1020 C CA . SER A 1 129 ? -8.976 -7.844 -1.001 1.00 98.38 129 SER A CA 1
ATOM 1021 C C . SER A 1 129 ? -10.286 -7.227 -1.475 1.00 98.38 129 SER A C 1
ATOM 1023 O O . SER A 1 129 ? -11.308 -7.401 -0.809 1.00 98.38 129 SER A O 1
ATOM 1025 N N . ALA A 1 130 ? -10.287 -6.550 -2.625 1.00 98.12 130 ALA A N 1
ATOM 1026 C CA . ALA A 1 130 ? -11.486 -5.930 -3.177 1.00 98.12 130 ALA A CA 1
ATOM 1027 C C . ALA A 1 130 ? -12.354 -6.898 -4.004 1.00 98.12 130 ALA A C 1
ATOM 1029 O O . ALA A 1 130 ? -13.590 -6.816 -3.953 1.00 98.12 130 ALA A O 1
ATOM 1030 N N . LEU A 1 131 ? -11.726 -7.815 -4.749 1.00 97.50 131 LEU A N 1
ATOM 1031 C CA . LEU A 1 131 ? -12.360 -8.606 -5.809 1.00 97.50 131 LEU A CA 1
ATOM 1032 C C . LEU A 1 131 ? -12.448 -10.111 -5.529 1.00 97.50 131 LEU A C 1
ATOM 1034 O O . LEU A 1 131 ? -13.239 -10.786 -6.188 1.00 97.50 131 LEU A O 1
ATOM 1038 N N . ASP A 1 132 ? -11.710 -10.630 -4.540 1.00 97.62 132 ASP A N 1
ATOM 1039 C CA . ASP A 1 132 ? -11.514 -12.074 -4.284 1.00 97.62 132 ASP A CA 1
ATOM 1040 C C . ASP A 1 132 ? -10.692 -12.808 -5.359 1.00 97.62 132 ASP A C 1
ATOM 1042 O O . ASP A 1 132 ? -10.720 -14.032 -5.458 1.00 97.62 132 ASP A O 1
ATOM 1046 N N . HIS A 1 133 ? -9.969 -12.063 -6.194 1.00 97.19 133 HIS A N 1
ATOM 1047 C CA . HIS A 1 133 ? -9.026 -12.604 -7.165 1.00 97.19 133 HIS A CA 1
ATOM 1048 C C . HIS A 1 133 ? -7.907 -11.601 -7.452 1.00 97.19 133 HIS A C 1
ATOM 1050 O O . HIS A 1 133 ? -8.113 -10.393 -7.367 1.00 97.19 133 HIS A O 1
ATOM 1056 N N . GLY A 1 134 ? -6.723 -12.121 -7.772 1.00 96.69 134 GLY A N 1
ATOM 1057 C CA . GLY A 1 134 ? -5.500 -11.345 -7.968 1.00 96.69 134 GLY A CA 1
ATOM 1058 C C . GLY A 1 134 ? -5.123 -11.109 -9.429 1.00 96.69 134 GLY A C 1
ATOM 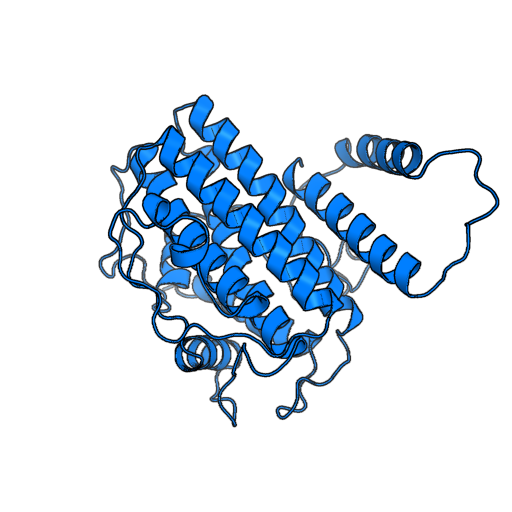1059 O O . GLY A 1 134 ? -5.940 -11.267 -10.343 1.00 96.69 134 GLY A O 1
ATOM 1060 N N . LEU A 1 135 ? -3.845 -10.786 -9.647 1.00 97.69 135 LEU A N 1
ATOM 1061 C CA . LEU A 1 135 ? -3.289 -10.417 -10.954 1.00 97.69 135 LEU A CA 1
ATOM 1062 C C . LEU A 1 135 ? -3.565 -11.464 -12.039 1.00 97.69 135 LEU A C 1
ATOM 1064 O O . LEU A 1 135 ? -3.858 -11.104 -13.174 1.00 97.69 135 LEU A O 1
ATOM 1068 N N . ASP A 1 136 ? -3.541 -12.750 -11.680 1.00 97.56 136 ASP A N 1
ATOM 1069 C CA . ASP A 1 136 ? -3.726 -13.861 -12.624 1.00 97.56 136 ASP A CA 1
ATOM 1070 C C . ASP A 1 136 ? -5.106 -13.854 -13.302 1.00 97.56 136 ASP A C 1
ATOM 1072 O O . ASP A 1 136 ? -5.263 -14.401 -14.391 1.00 97.56 136 ASP A O 1
ATOM 1076 N N . SER A 1 137 ? -6.108 -13.238 -12.667 1.00 96.69 137 SER A N 1
ATOM 1077 C CA . SER A 1 137 ? -7.452 -13.082 -13.239 1.00 96.69 137 SER A CA 1
ATOM 1078 C C . SER A 1 137 ? -7.614 -11.793 -14.044 1.00 96.69 137 SER A C 1
ATOM 1080 O O . SER A 1 137 ? -8.508 -11.719 -14.884 1.00 96.69 137 SER A O 1
ATOM 1082 N N . ILE A 1 138 ? -6.765 -10.790 -13.798 1.00 95.12 138 ILE A N 1
ATOM 1083 C CA . ILE A 1 138 ? -6.797 -9.501 -14.498 1.00 95.12 138 ILE A CA 1
ATOM 1084 C C . ILE A 1 138 ? -5.945 -9.560 -15.767 1.00 95.12 138 ILE A C 1
ATOM 1086 O O . ILE A 1 138 ? -6.444 -9.313 -16.862 1.00 95.12 138 ILE A O 1
ATOM 1090 N N . ASP A 1 139 ? -4.665 -9.902 -15.619 1.00 95.31 139 ASP A N 1
ATOM 1091 C CA . ASP A 1 139 ? -3.725 -10.110 -16.717 1.00 95.31 139 ASP A CA 1
ATOM 1092 C C . ASP A 1 139 ? -2.564 -11.020 -16.254 1.00 95.31 139 ASP A C 1
ATOM 1094 O O . ASP A 1 139 ? -1.557 -10.542 -15.717 1.00 95.31 139 ASP A O 1
ATOM 1098 N N . PRO A 1 140 ? -2.664 -12.347 -16.467 1.00 95.88 140 PRO A N 1
ATOM 1099 C CA . PRO A 1 140 ? -1.646 -13.296 -16.020 1.00 95.88 140 PRO A CA 1
ATOM 1100 C C . PRO A 1 140 ? -0.308 -13.132 -16.753 1.00 95.88 140 PRO A C 1
ATOM 1102 O O . PRO A 1 140 ? 0.703 -13.681 -16.309 1.00 95.88 140 PRO A O 1
ATOM 1105 N N . SER A 1 141 ? -0.259 -12.384 -17.865 1.00 96.81 141 SER A N 1
ATOM 1106 C CA . SER A 1 141 ? 0.996 -12.162 -18.587 1.00 96.81 141 SER A CA 1
ATOM 1107 C C . SER A 1 141 ? 1.997 -11.349 -17.759 1.00 96.81 141 SER A C 1
ATOM 1109 O O . SER A 1 141 ? 3.202 -11.607 -17.836 1.00 96.81 141 SER A O 1
ATOM 1111 N N . TYR A 1 142 ? 1.517 -10.446 -16.895 1.00 96.62 142 TYR A N 1
ATOM 1112 C CA . TYR A 1 142 ? 2.379 -9.656 -16.013 1.00 96.62 142 TYR A CA 1
ATOM 1113 C C . TYR A 1 142 ? 2.998 -10.474 -14.882 1.00 96.62 142 TYR A C 1
ATOM 1115 O O . TYR A 1 142 ? 4.062 -10.103 -14.399 1.00 96.62 142 TYR A O 1
ATOM 1123 N N . ALA A 1 143 ? 2.413 -11.614 -14.500 1.00 95.38 143 ALA A N 1
ATOM 1124 C CA . ALA A 1 143 ? 3.036 -12.508 -13.525 1.00 95.38 143 ALA A CA 1
ATOM 1125 C C . ALA A 1 143 ? 4.321 -13.164 -14.069 1.00 95.38 143 ALA A C 1
ATOM 1127 O O . ALA A 1 143 ? 5.134 -13.658 -13.286 1.00 95.38 143 ALA A O 1
ATOM 1128 N N . GLN A 1 144 ? 4.506 -13.192 -15.399 1.00 95.50 144 GLN A N 1
ATOM 1129 C CA . GLN A 1 144 ? 5.671 -13.764 -16.090 1.00 95.50 144 GLN A CA 1
ATOM 1130 C C . GLN A 1 144 ? 6.044 -15.178 -15.597 1.00 95.50 144 GLN A C 1
ATOM 1132 O O . GLN A 1 144 ? 7.214 -15.530 -15.459 1.00 95.50 144 GLN A O 1
ATOM 1137 N N . GLY A 1 145 ? 5.025 -15.999 -15.317 1.00 93.50 145 GLY A N 1
ATOM 1138 C CA . GLY A 1 145 ? 5.180 -17.374 -14.827 1.00 93.50 145 GLY A CA 1
ATOM 1139 C C . GLY A 1 145 ? 5.471 -17.509 -13.326 1.00 93.50 145 GLY A C 1
ATOM 1140 O O . GLY A 1 145 ? 5.679 -18.627 -12.856 1.00 93.50 145 GLY A O 1
ATOM 1141 N N . GLY A 1 146 ? 5.483 -16.409 -12.569 1.00 94.00 146 GLY A N 1
ATOM 1142 C CA . GLY A 1 146 ? 5.618 -16.416 -11.112 1.00 94.00 146 GLY A CA 1
ATOM 1143 C C . GLY A 1 146 ? 4.386 -16.990 -10.389 1.00 94.00 146 GLY A C 1
ATOM 1144 O O . GLY A 1 146 ? 3.262 -16.868 -10.886 1.00 94.00 146 GLY A O 1
ATOM 1145 N N . PRO A 1 147 ? 4.553 -17.616 -9.208 1.00 93.19 147 PRO A N 1
ATOM 1146 C CA . PRO A 1 147 ? 3.458 -18.278 -8.497 1.00 93.19 147 PRO A CA 1
ATOM 1147 C C . PRO A 1 147 ? 2.464 -17.277 -7.878 1.00 93.19 147 PRO A C 1
ATOM 1149 O O . PRO A 1 147 ? 2.873 -16.165 -7.533 1.00 93.19 147 PRO A O 1
ATOM 1152 N N . PRO A 1 148 ? 1.178 -17.647 -7.711 1.00 95.31 148 PRO A N 1
ATOM 1153 C CA . PRO A 1 148 ? 0.177 -16.806 -7.045 1.00 95.31 148 PRO A CA 1
ATOM 1154 C C . PRO A 1 148 ? 0.514 -16.567 -5.566 1.00 95.31 148 PRO A C 1
ATOM 1156 O O . PRO A 1 148 ? 1.219 -17.381 -4.955 1.00 95.31 148 PRO A O 1
ATOM 1159 N N . PRO A 1 149 ? 0.013 -15.476 -4.955 1.00 94.00 149 PRO A N 1
ATOM 1160 C CA . PRO A 1 149 ? 0.260 -15.190 -3.547 1.00 94.00 149 PRO A CA 1
ATOM 1161 C C . PRO A 1 149 ? -0.339 -16.272 -2.639 1.00 94.00 149 PRO A C 1
ATOM 1163 O O . PRO A 1 149 ? -1.422 -16.806 -2.880 1.00 94.00 149 PRO A O 1
ATOM 1166 N N . ILE A 1 150 ? 0.341 -16.566 -1.533 1.00 92.19 150 ILE A N 1
ATOM 1167 C CA . ILE A 1 150 ? -0.172 -17.472 -0.507 1.00 92.19 150 ILE A CA 1
ATOM 1168 C C . ILE A 1 150 ? -1.056 -16.676 0.450 1.00 92.19 150 ILE A C 1
ATOM 1170 O O . ILE A 1 150 ? -0.626 -15.686 1.033 1.00 92.19 150 ILE A O 1
ATOM 1174 N N . GLY A 1 151 ? -2.280 -17.155 0.672 1.00 92.88 151 GLY A N 1
ATOM 1175 C CA . GLY A 1 151 ? -3.146 -16.659 1.743 1.00 92.88 151 GLY A CA 1
ATOM 1176 C C . GLY A 1 151 ? -3.773 -15.286 1.518 1.00 92.88 151 GLY A C 1
ATOM 1177 O O . GLY A 1 151 ? -4.338 -14.754 2.473 1.00 92.88 151 GLY A O 1
ATOM 1178 N N . ALA A 1 152 ? -3.702 -14.753 0.295 1.00 95.38 152 ALA A N 1
ATOM 1179 C CA . ALA A 1 152 ? -4.507 -13.612 -0.119 1.00 95.38 152 ALA A CA 1
ATOM 1180 C C . ALA A 1 152 ? -6.000 -13.960 -0.016 1.00 95.38 152 ALA A C 1
ATOM 1182 O O . ALA A 1 152 ? -6.394 -15.103 -0.271 1.00 95.38 152 ALA A O 1
ATOM 1183 N N . LYS A 1 153 ? -6.823 -13.002 0.413 1.00 96.88 153 LYS A N 1
ATOM 1184 C CA . LYS A 1 153 ? -8.261 -13.194 0.632 1.00 96.88 153 LYS A CA 1
ATOM 1185 C C . LYS A 1 153 ? -9.023 -11.917 0.326 1.00 96.88 153 LYS A C 1
ATOM 1187 O O . LYS A 1 153 ? -8.484 -10.830 0.512 1.00 96.88 153 LYS A O 1
ATOM 1192 N N . LYS A 1 154 ? -10.308 -12.051 -0.004 1.00 98.38 154 LYS A N 1
ATOM 1193 C CA . LYS A 1 154 ? -11.242 -10.928 0.068 1.00 98.38 154 LYS A CA 1
ATOM 1194 C C . LYS A 1 154 ? -11.317 -10.363 1.484 1.00 98.38 154 LYS A C 1
ATOM 1196 O O . LYS A 1 154 ? -11.544 -11.105 2.442 1.00 98.38 154 LYS A O 1
ATOM 1201 N N . ALA A 1 155 ? -11.166 -9.049 1.605 1.00 98.06 155 ALA A N 1
ATOM 1202 C CA . ALA A 1 155 ? -11.351 -8.330 2.854 1.00 98.06 155 ALA A CA 1
ATOM 1203 C C . ALA A 1 155 ? -12.830 -7.971 3.052 1.00 98.06 155 ALA A C 1
ATOM 1205 O O . ALA A 1 155 ? -13.570 -7.701 2.103 1.00 98.06 155 ALA A O 1
ATOM 1206 N N . ASN A 1 156 ? -13.264 -7.927 4.308 1.00 98.00 156 ASN A N 1
ATOM 1207 C CA . ASN A 1 156 ? -14.590 -7.443 4.675 1.00 98.00 156 ASN A CA 1
ATOM 1208 C C . ASN A 1 156 ? -14.605 -5.904 4.713 1.00 98.00 156 ASN A C 1
ATOM 1210 O O . ASN A 1 156 ? -14.538 -5.287 5.776 1.00 98.00 156 ASN A O 1
ATOM 1214 N N . LEU A 1 157 ? -14.624 -5.294 3.531 1.00 97.50 157 LEU A N 1
ATOM 1215 C CA . LEU A 1 157 ? -14.610 -3.845 3.355 1.00 97.50 157 LEU A CA 1
ATOM 1216 C C . LEU A 1 157 ? -16.029 -3.294 3.262 1.00 97.50 157 LEU A C 1
ATOM 1218 O O . LEU A 1 157 ? -16.908 -3.895 2.637 1.00 97.50 157 LEU A O 1
ATOM 1222 N N . ASP A 1 158 ? -16.237 -2.106 3.821 1.00 95.75 158 ASP A N 1
ATOM 1223 C CA . ASP A 1 158 ? -17.424 -1.326 3.495 1.00 95.75 158 ASP A CA 1
ATOM 1224 C C . ASP A 1 158 ? -17.462 -0.982 1.988 1.00 95.75 158 ASP A C 1
ATOM 1226 O O . ASP A 1 158 ? -16.432 -1.011 1.301 1.00 95.75 158 ASP A O 1
ATOM 1230 N N . PRO A 1 159 ? -18.647 -0.674 1.430 1.00 93.44 159 PRO A N 1
ATOM 1231 C CA . PRO A 1 159 ? -18.799 -0.515 -0.013 1.00 93.44 159 PRO A CA 1
ATOM 1232 C C . PRO A 1 159 ? -17.941 0.591 -0.629 1.00 93.44 159 PRO A C 1
ATOM 1234 O O . PRO A 1 159 ? -17.560 0.468 -1.793 1.00 93.44 159 PRO A O 1
ATOM 1237 N N . LEU A 1 160 ? -17.673 1.665 0.116 1.00 91.44 160 LEU A N 1
ATOM 1238 C CA . LEU A 1 160 ? -16.879 2.793 -0.357 1.00 91.44 160 LEU A CA 1
ATOM 1239 C C . LEU A 1 160 ? -15.402 2.408 -0.409 1.00 91.44 160 LEU A C 1
ATOM 1241 O O . LEU A 1 160 ? -14.788 2.499 -1.470 1.00 91.44 160 LEU A O 1
ATOM 1245 N N . VAL A 1 161 ? -14.852 1.919 0.703 1.00 95.44 161 VAL A N 1
ATOM 1246 C CA . VAL A 1 161 ? -13.443 1.528 0.777 1.00 95.44 161 VAL A CA 1
ATOM 1247 C C . VAL A 1 161 ? -13.161 0.386 -0.192 1.00 95.44 161 VAL A C 1
ATOM 1249 O O . VAL A 1 161 ? -12.145 0.412 -0.874 1.00 95.44 161 VAL A O 1
ATOM 1252 N N . ARG A 1 162 ? -14.090 -0.561 -0.371 1.00 97.69 162 ARG A N 1
ATOM 1253 C CA . ARG A 1 162 ? -13.957 -1.602 -1.400 1.00 97.69 162 ARG A CA 1
ATOM 1254 C C . ARG A 1 162 ? -13.763 -1.020 -2.806 1.00 97.69 162 ARG A C 1
ATOM 1256 O O . ARG A 1 162 ? -12.943 -1.542 -3.549 1.00 97.69 162 ARG A O 1
ATOM 1263 N N . GLN A 1 163 ? -14.514 0.023 -3.176 1.00 93.06 163 GLN A N 1
ATOM 1264 C CA . GLN A 1 163 ? -14.393 0.676 -4.490 1.00 93.06 163 GLN A CA 1
ATOM 1265 C C . GLN A 1 163 ? -13.053 1.402 -4.644 1.00 93.06 163 GLN A C 1
ATOM 1267 O O . GLN A 1 163 ? -12.429 1.297 -5.693 1.00 93.06 163 GLN A O 1
ATOM 1272 N N . ILE A 1 164 ? -12.598 2.089 -3.594 1.00 93.50 164 ILE A N 1
ATOM 1273 C CA . ILE A 1 164 ? -11.301 2.780 -3.587 1.00 93.50 164 ILE A CA 1
ATOM 1274 C C . ILE A 1 164 ? -10.154 1.773 -3.750 1.00 93.50 164 ILE A C 1
ATOM 1276 O O . ILE A 1 164 ? -9.288 1.947 -4.599 1.00 93.50 164 ILE A O 1
ATOM 1280 N N . ILE A 1 165 ? -10.172 0.686 -2.976 1.00 97.31 165 ILE A N 1
ATOM 1281 C CA . ILE A 1 165 ? -9.128 -0.348 -3.019 1.00 97.31 165 ILE A CA 1
ATOM 1282 C C . ILE A 1 165 ? -9.154 -1.131 -4.337 1.00 97.31 165 ILE A C 1
ATOM 1284 O O . ILE A 1 165 ? -8.104 -1.511 -4.845 1.00 97.31 165 ILE A O 1
ATOM 1288 N N . GLU A 1 166 ? -10.331 -1.340 -4.928 1.00 96.62 166 GLU A N 1
ATOM 1289 C CA . GLU A 1 166 ? -10.443 -1.878 -6.287 1.00 96.62 166 GLU A CA 1
ATOM 1290 C C . GLU A 1 166 ? -9.735 -0.971 -7.307 1.00 96.62 166 GLU A C 1
ATOM 1292 O O . GLU A 1 166 ? -8.971 -1.462 -8.138 1.00 96.62 166 GLU A O 1
ATOM 1297 N N . GLU A 1 167 ? -9.943 0.347 -7.223 1.00 93.75 167 GLU A N 1
ATOM 1298 C CA . GLU A 1 167 ? -9.262 1.308 -8.094 1.00 93.75 167 GLU A CA 1
ATOM 1299 C C . GLU A 1 167 ? -7.741 1.267 -7.906 1.00 93.75 167 GLU A C 1
ATOM 1301 O O . GLU A 1 167 ? -7.017 1.249 -8.903 1.00 93.75 167 GLU A O 1
ATOM 1306 N N . PHE A 1 168 ? -7.256 1.176 -6.663 1.00 95.19 168 PHE A N 1
ATOM 1307 C CA . PHE A 1 168 ? -5.822 1.042 -6.382 1.00 95.19 168 PHE A CA 1
ATOM 1308 C C . PHE A 1 168 ? -5.261 -0.223 -7.024 1.00 95.19 168 PHE A C 1
ATOM 1310 O O . PHE A 1 168 ? -4.289 -0.152 -7.765 1.00 95.19 168 PHE A O 1
ATOM 1317 N N . GLY A 1 169 ? -5.939 -1.365 -6.873 1.00 95.00 169 GLY A N 1
ATOM 1318 C CA . GLY A 1 169 ? -5.521 -2.612 -7.513 1.00 95.00 169 GLY A CA 1
ATOM 1319 C C . GLY A 1 169 ? -5.354 -2.492 -9.033 1.00 95.00 169 GLY A C 1
ATOM 1320 O O . GLY A 1 169 ? -4.390 -3.017 -9.588 1.00 95.00 169 GLY A O 1
ATOM 1321 N N . TYR A 1 170 ? -6.239 -1.766 -9.725 1.00 94.50 170 TYR A N 1
ATOM 1322 C CA . TYR A 1 170 ? -6.079 -1.518 -11.163 1.00 94.50 170 TYR A CA 1
ATOM 1323 C C . TYR A 1 170 ? -4.958 -0.524 -11.497 1.00 94.50 170 TYR A C 1
ATOM 1325 O O . TYR A 1 170 ? -4.335 -0.648 -12.557 1.00 94.50 170 TYR A O 1
ATOM 1333 N N . GLN A 1 171 ? -4.695 0.452 -10.627 1.00 91.88 171 GLN A N 1
ATOM 1334 C CA . GLN A 1 171 ? -3.566 1.374 -10.773 1.00 91.88 171 GLN A CA 1
ATOM 1335 C C . GLN A 1 171 ? -2.234 0.618 -10.672 1.00 91.88 171 GLN A C 1
ATOM 1337 O O . GLN A 1 171 ? -1.407 0.775 -11.574 1.00 91.88 171 GLN A O 1
ATOM 1342 N N . GLU A 1 172 ? -2.105 -0.317 -9.725 1.00 94.38 172 GLU A N 1
ATOM 1343 C CA . GLU A 1 172 ? -0.913 -1.170 -9.593 1.00 94.38 172 GLU A CA 1
ATOM 1344 C C . GLU A 1 172 ? -0.692 -2.071 -10.809 1.00 94.38 172 GLU A C 1
ATOM 1346 O O . GLU A 1 172 ? 0.427 -2.235 -11.290 1.00 94.38 172 GLU A O 1
ATOM 1351 N N . VAL A 1 173 ? -1.758 -2.603 -11.418 1.00 94.25 173 VAL A N 1
ATOM 1352 C CA . VAL A 1 173 ? -1.634 -3.312 -12.709 1.00 94.25 173 VAL A CA 1
ATOM 1353 C C . VAL A 1 173 ? -1.082 -2.379 -13.796 1.00 94.25 173 VAL A C 1
ATOM 1355 O O . VAL A 1 173 ? -0.283 -2.785 -14.647 1.00 94.25 173 VAL A O 1
ATOM 1358 N N . GLY A 1 174 ? -1.472 -1.104 -13.768 1.00 92.06 174 GLY A N 1
ATOM 1359 C CA . GLY A 1 174 ? -0.908 -0.060 -14.618 1.00 92.06 174 GLY A CA 1
ATOM 1360 C C . GLY A 1 174 ? 0.584 0.180 -14.368 1.00 92.06 174 GLY A C 1
ATOM 1361 O O . GLY A 1 174 ? 1.330 0.338 -15.342 1.00 92.06 174 GLY A O 1
ATOM 1362 N N . HIS A 1 175 ? 1.018 0.170 -13.106 1.00 90.88 175 HIS A N 1
ATOM 1363 C CA . HIS A 1 175 ? 2.420 0.300 -12.708 1.00 90.88 175 HIS A CA 1
ATOM 1364 C C . HIS A 1 175 ? 3.248 -0.909 -13.157 1.00 90.88 175 HIS A C 1
ATOM 1366 O O . HIS A 1 175 ? 4.254 -0.7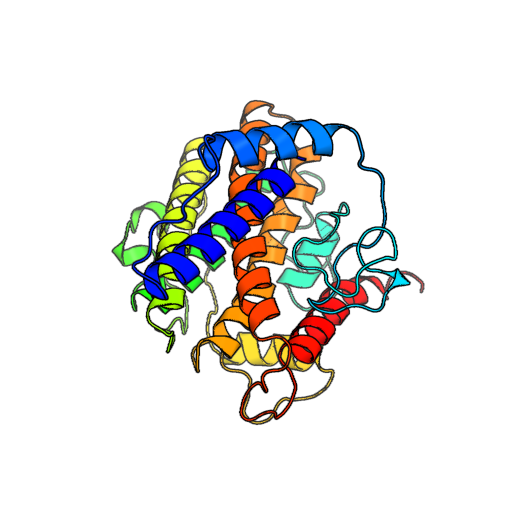29 -13.854 1.00 90.88 175 HIS A O 1
ATOM 1372 N N . LEU A 1 176 ? 2.764 -2.133 -12.894 1.00 94.12 176 LEU A N 1
ATOM 1373 C CA . LEU A 1 176 ? 3.338 -3.387 -13.396 1.00 94.12 176 LEU A CA 1
ATOM 1374 C C . LEU A 1 176 ? 3.569 -3.307 -14.905 1.00 94.12 176 LEU A C 1
ATOM 1376 O O . LEU A 1 176 ? 4.694 -3.477 -15.380 1.00 94.12 176 LEU A O 1
ATOM 1380 N N . ARG A 1 177 ? 2.530 -2.956 -15.673 1.00 94.75 177 ARG A N 1
ATOM 1381 C CA . ARG A 1 177 ? 2.626 -2.788 -17.129 1.00 94.75 177 ARG A CA 1
ATOM 1382 C C . ARG A 1 177 ? 3.709 -1.786 -17.518 1.00 94.75 177 ARG A C 1
ATOM 1384 O O . ARG A 1 177 ? 4.481 -2.051 -18.444 1.00 94.75 177 ARG A O 1
ATOM 1391 N N . ALA A 1 178 ? 3.754 -0.628 -16.862 1.00 90.38 178 ALA A N 1
ATOM 1392 C CA . ALA A 1 178 ? 4.681 0.444 -17.205 1.00 90.38 178 ALA A CA 1
ATOM 1393 C C . ALA A 1 178 ? 6.141 0.035 -16.952 1.00 90.38 178 ALA A C 1
ATOM 1395 O O . ALA A 1 178 ? 6.996 0.223 -17.824 1.00 90.38 178 ALA A O 1
ATOM 1396 N N . ILE A 1 179 ? 6.416 -0.595 -15.808 1.00 89.00 179 ILE A N 1
ATOM 1397 C CA . ILE A 1 179 ? 7.751 -1.087 -15.463 1.00 89.00 179 ILE A CA 1
ATOM 1398 C C . ILE A 1 179 ? 8.161 -2.261 -16.354 1.00 89.00 179 ILE A C 1
ATOM 1400 O O . ILE A 1 179 ? 9.273 -2.256 -16.889 1.00 89.00 179 ILE A O 1
ATOM 1404 N N . ILE A 1 180 ? 7.282 -3.246 -16.561 1.00 93.75 180 ILE A N 1
ATOM 1405 C CA . ILE A 1 180 ? 7.560 -4.417 -17.405 1.00 93.75 180 ILE A CA 1
ATOM 1406 C C . ILE A 1 180 ? 7.854 -3.974 -18.842 1.00 93.75 180 ILE A C 1
ATOM 1408 O O . ILE A 1 180 ? 8.825 -4.435 -19.436 1.00 93.75 180 ILE A O 1
ATOM 1412 N N . THR A 1 181 ? 7.099 -3.012 -19.378 1.00 93.38 181 THR A N 1
ATOM 1413 C CA . THR A 1 181 ? 7.352 -2.452 -20.718 1.00 93.38 181 THR A CA 1
ATOM 1414 C C . THR A 1 181 ? 8.722 -1.773 -20.806 1.00 93.38 181 THR A C 1
ATOM 1416 O O . THR A 1 181 ? 9.415 -1.900 -21.813 1.00 93.38 181 THR A O 1
ATOM 1419 N N . ALA A 1 182 ? 9.127 -1.053 -19.757 1.00 90.25 182 ALA A N 1
ATOM 1420 C CA . ALA A 1 182 ? 10.378 -0.299 -19.741 1.00 90.25 182 ALA A CA 1
ATOM 1421 C C . ALA A 1 182 ? 11.626 -1.166 -19.504 1.00 90.25 182 ALA A C 1
ATOM 1423 O O . ALA A 1 182 ? 12.720 -0.784 -19.920 1.00 90.25 182 ALA A O 1
ATOM 1424 N N . THR A 1 183 ? 11.479 -2.297 -18.811 1.00 89.94 183 THR A N 1
ATOM 1425 C CA . THR A 1 183 ? 12.612 -3.078 -18.279 1.00 89.94 183 THR A CA 1
ATOM 1426 C C . THR A 1 183 ? 12.645 -4.537 -18.726 1.00 89.94 183 THR A C 1
ATOM 1428 O O . THR A 1 183 ? 13.645 -5.214 -18.508 1.00 89.94 183 THR A O 1
ATOM 1431 N N . GLY A 1 184 ? 11.565 -5.040 -19.323 1.00 91.00 184 GLY A N 1
ATOM 1432 C CA . GLY A 1 184 ? 11.350 -6.465 -19.576 1.00 91.00 184 GLY A CA 1
ATOM 1433 C C . GLY A 1 184 ? 10.737 -7.223 -18.393 1.00 91.00 184 GLY A C 1
ATOM 1434 O O . GLY A 1 184 ? 10.257 -8.335 -18.592 1.00 91.00 184 GLY A O 1
ATOM 1435 N N . GLY A 1 185 ? 10.679 -6.619 -17.199 1.00 91.75 185 GLY A N 1
ATOM 1436 C CA . GLY A 1 185 ? 10.070 -7.218 -16.010 1.00 91.75 185 GLY A CA 1
ATOM 1437 C C . GLY A 1 185 ? 10.895 -8.327 -15.353 1.00 91.75 185 GLY A C 1
ATOM 1438 O O . GLY A 1 185 ? 12.001 -8.649 -15.788 1.00 91.75 185 GLY A O 1
ATOM 1439 N N . ILE A 1 186 ? 10.340 -8.877 -14.275 1.00 89.00 186 ILE A N 1
ATOM 1440 C CA . ILE A 1 186 ? 10.784 -10.116 -13.629 1.00 89.00 186 ILE A CA 1
ATOM 1441 C C . ILE A 1 186 ? 9.554 -10.981 -13.315 1.00 89.00 186 ILE A C 1
ATOM 1443 O O . ILE A 1 186 ? 8.468 -10.427 -13.119 1.00 89.00 186 ILE A O 1
ATOM 1447 N N . PRO A 1 187 ? 9.710 -12.314 -13.199 1.00 91.94 187 PRO A N 1
ATOM 1448 C CA . PRO A 1 187 ? 8.664 -13.173 -12.653 1.00 91.94 187 PRO A CA 1
ATOM 1449 C C . PRO A 1 187 ? 8.186 -12.676 -11.288 1.00 91.94 187 PRO A C 1
ATOM 1451 O O . PRO A 1 187 ? 9.014 -12.349 -10.433 1.00 91.94 187 PRO A O 1
ATOM 1454 N N . ARG A 1 188 ? 6.863 -12.668 -11.074 1.00 93.94 188 ARG A N 1
ATOM 1455 C CA . ARG A 1 188 ? 6.261 -12.345 -9.772 1.00 93.94 188 ARG A CA 1
ATOM 1456 C C . ARG A 1 188 ? 6.911 -13.212 -8.683 1.00 93.94 188 ARG A C 1
ATOM 1458 O O . ARG A 1 188 ? 6.926 -14.439 -8.830 1.00 93.94 188 ARG A O 1
ATOM 1465 N N . PRO A 1 189 ? 7.452 -12.632 -7.598 1.00 85.75 189 PRO A N 1
ATOM 1466 C CA . PRO A 1 189 ? 8.000 -13.423 -6.503 1.00 85.75 189 PRO A CA 1
ATOM 1467 C C . PRO A 1 189 ? 6.880 -14.155 -5.754 1.00 85.75 189 PRO A C 1
ATOM 1469 O O . PRO A 1 189 ? 5.715 -13.766 -5.807 1.00 85.75 189 PRO A O 1
ATOM 1472 N N . GLN A 1 190 ? 7.219 -15.199 -4.994 1.00 89.88 190 GLN A N 1
ATOM 1473 C CA . GLN A 1 190 ? 6.248 -15.790 -4.076 1.00 89.88 190 GLN A CA 1
ATOM 1474 C C . GLN A 1 190 ? 5.929 -14.792 -2.958 1.00 89.88 190 GLN A C 1
ATOM 1476 O O . GLN A 1 190 ? 6.758 -14.540 -2.086 1.00 89.88 190 GLN A O 1
ATOM 1481 N N . LEU A 1 191 ? 4.709 -14.266 -2.968 1.00 85.56 191 LEU A N 1
ATOM 1482 C CA . LEU A 1 191 ? 4.209 -13.363 -1.937 1.00 85.56 191 LEU A CA 1
ATOM 1483 C C . LEU A 1 191 ? 3.475 -14.150 -0.849 1.00 85.56 191 LEU A C 1
ATOM 1485 O O . LEU A 1 191 ? 2.774 -15.122 -1.145 1.00 85.56 191 LEU A O 1
ATOM 1489 N N . ASP A 1 192 ? 3.629 -13.724 0.402 1.00 85.44 192 ASP A N 1
ATOM 1490 C CA . ASP A 1 192 ? 2.947 -14.306 1.559 1.00 85.44 192 ASP A CA 1
ATOM 1491 C C . ASP A 1 192 ? 2.007 -13.281 2.198 1.00 85.44 192 ASP A C 1
ATOM 1493 O O . ASP A 1 192 ? 2.385 -12.516 3.085 1.00 85.44 192 ASP A O 1
ATOM 1497 N N . LEU A 1 193 ? 0.761 -13.296 1.734 1.00 90.88 193 LEU A N 1
ATOM 1498 C CA . LEU A 1 193 ? -0.308 -12.393 2.149 1.00 90.88 193 LEU A CA 1
ATOM 1499 C C . LEU A 1 193 ? -1.189 -12.990 3.256 1.00 90.88 193 LEU A C 1
ATOM 1501 O O . LEU A 1 193 ? -2.286 -12.499 3.524 1.00 90.88 193 LEU A O 1
ATOM 1505 N N . ARG A 1 194 ? -0.731 -14.049 3.934 1.00 91.44 194 ARG A N 1
ATOM 1506 C CA . ARG A 1 194 ? -1.441 -14.625 5.082 1.00 91.44 194 ARG A CA 1
ATOM 1507 C C . ARG A 1 194 ? -1.557 -13.614 6.220 1.00 91.44 194 ARG A C 1
ATOM 1509 O O . ARG A 1 194 ? -0.602 -12.909 6.536 1.00 91.44 194 ARG A O 1
ATOM 1516 N N . PHE A 1 195 ? -2.682 -13.631 6.939 1.00 91.19 195 PHE A N 1
ATOM 1517 C CA . PHE A 1 195 ? -2.888 -12.751 8.097 1.00 91.19 195 PHE A CA 1
ATOM 1518 C C . PHE A 1 195 ? -1.799 -12.904 9.174 1.00 91.19 195 PHE A C 1
ATOM 1520 O O . PHE A 1 195 ? -1.484 -11.946 9.867 1.00 91.19 195 PHE A O 1
ATOM 1527 N N . GLN A 1 196 ? -1.172 -14.081 9.302 1.00 89.44 196 GLN A N 1
ATOM 1528 C CA . GLN A 1 196 ? -0.063 -14.298 10.234 1.00 89.44 196 GLN A CA 1
ATOM 1529 C C . GLN A 1 196 ? 1.151 -13.407 9.930 1.00 89.44 196 GLN A C 1
ATOM 1531 O O . GLN A 1 196 ? 1.820 -12.968 10.866 1.00 89.44 196 GLN A O 1
ATOM 1536 N N . THR A 1 197 ? 1.424 -13.117 8.653 1.00 83.75 197 THR A N 1
ATOM 1537 C CA . THR A 1 197 ? 2.499 -12.203 8.238 1.00 83.75 197 THR A CA 1
ATOM 1538 C C . THR A 1 197 ? 2.229 -10.802 8.777 1.00 83.75 197 THR A C 1
ATOM 1540 O O . THR A 1 197 ? 3.069 -10.228 9.470 1.00 83.75 197 THR A O 1
ATOM 1543 N N . PHE A 1 198 ? 1.010 -10.301 8.573 1.00 86.31 198 PHE A N 1
ATOM 1544 C CA . PHE A 1 198 ? 0.564 -9.017 9.110 1.00 86.31 198 PHE A CA 1
ATOM 1545 C C . PHE A 1 198 ? 0.560 -9.007 10.641 1.00 86.31 198 PHE A C 1
ATOM 1547 O O . PHE A 1 198 ? 1.093 -8.084 11.251 1.00 86.31 198 PHE A O 1
ATOM 1554 N N . ALA A 1 199 ? 0.054 -10.060 11.285 1.00 87.38 199 ALA A N 1
ATOM 1555 C CA . ALA A 1 199 ? 0.086 -10.188 12.738 1.00 87.38 199 ALA A CA 1
ATOM 1556 C C . ALA A 1 199 ? 1.501 -10.037 13.304 1.00 87.38 199 ALA A C 1
ATOM 1558 O O . ALA A 1 199 ? 1.683 -9.361 14.312 1.00 87.38 199 ALA A O 1
ATOM 1559 N N . ASN A 1 200 ? 2.510 -10.621 12.655 1.00 81.31 200 ASN A N 1
ATOM 1560 C CA . ASN A 1 200 ? 3.899 -10.491 13.087 1.00 81.31 200 ASN A CA 1
ATOM 1561 C C . ASN A 1 200 ? 4.428 -9.058 12.956 1.00 81.31 200 ASN A C 1
ATOM 1563 O O . ASN A 1 200 ? 5.150 -8.609 13.845 1.00 81.31 200 ASN A O 1
ATOM 1567 N N . ILE A 1 201 ? 4.064 -8.340 11.891 1.00 78.88 201 ILE A N 1
ATOM 1568 C CA . ILE A 1 201 ? 4.427 -6.927 11.700 1.00 78.88 201 ILE A CA 1
ATOM 1569 C C . ILE A 1 201 ? 3.808 -6.071 12.810 1.00 78.88 201 ILE A C 1
ATOM 1571 O O . ILE A 1 201 ? 4.512 -5.337 13.501 1.00 78.88 201 ILE A O 1
ATOM 1575 N N . PHE A 1 202 ? 2.505 -6.216 13.053 1.00 82.75 202 PHE A N 1
ATOM 1576 C CA . PHE A 1 202 ? 1.827 -5.437 14.089 1.00 82.75 202 PHE A CA 1
ATOM 1577 C C . PHE A 1 202 ? 2.300 -5.812 15.500 1.00 82.75 202 PHE A C 1
ATOM 1579 O O . PHE A 1 202 ? 2.472 -4.930 16.333 1.00 82.75 202 PHE A O 1
ATOM 1586 N N . ASN A 1 203 ? 2.622 -7.078 15.776 1.00 82.81 203 ASN A N 1
ATOM 1587 C CA . ASN A 1 203 ? 3.230 -7.455 17.057 1.00 82.81 203 ASN A CA 1
ATOM 1588 C C . ASN A 1 203 ? 4.573 -6.745 17.293 1.00 82.81 203 ASN A C 1
ATOM 1590 O O . ASN A 1 203 ? 4.869 -6.351 18.420 1.00 82.81 203 ASN A O 1
ATOM 1594 N N . GLN A 1 204 ? 5.382 -6.569 16.243 1.00 77.62 204 GLN A N 1
ATOM 1595 C CA . GLN A 1 204 ? 6.630 -5.807 16.332 1.00 77.62 204 GLN A CA 1
ATOM 1596 C C . GLN A 1 204 ? 6.361 -4.324 16.587 1.00 77.62 204 GLN A C 1
ATOM 1598 O O . GLN A 1 204 ? 7.004 -3.744 17.456 1.00 77.62 204 GLN A O 1
ATOM 1603 N N . ALA A 1 205 ? 5.376 -3.737 15.899 1.00 76.31 205 ALA A N 1
ATOM 1604 C CA . ALA A 1 205 ? 5.003 -2.335 16.091 1.00 76.31 205 ALA A CA 1
ATOM 1605 C C . ALA A 1 205 ? 4.527 -2.040 17.519 1.00 76.31 205 ALA A C 1
ATOM 1607 O O . ALA A 1 205 ? 4.836 -0.998 18.086 1.00 76.31 205 ALA A O 1
ATOM 1608 N N . PHE A 1 206 ? 3.806 -2.981 18.125 1.00 81.06 206 PHE A N 1
ATOM 1609 C CA . PHE A 1 206 ? 3.332 -2.853 19.500 1.00 81.06 206 PHE A CA 1
ATOM 1610 C C . PHE A 1 206 ? 4.374 -3.259 20.550 1.00 81.06 206 PHE A C 1
ATOM 1612 O O . PHE A 1 206 ? 4.224 -2.918 21.721 1.00 81.06 206 PHE A O 1
ATOM 1619 N N . GLY A 1 207 ? 5.415 -4.003 20.169 1.00 81.75 207 GLY A N 1
ATOM 1620 C CA . GLY A 1 207 ? 6.372 -4.598 21.106 1.00 81.75 207 GLY A CA 1
ATOM 1621 C C . GLY A 1 207 ? 5.797 -5.755 21.939 1.00 81.75 207 GLY A C 1
ATOM 1622 O O . GLY A 1 207 ? 6.453 -6.236 22.861 1.00 81.75 207 GLY A O 1
ATOM 1623 N N . PHE A 1 208 ? 4.581 -6.219 21.633 1.00 86.00 208 PHE A N 1
ATOM 1624 C CA . PHE A 1 208 ? 3.932 -7.364 22.272 1.00 86.00 208 PHE A CA 1
ATOM 1625 C C . PHE A 1 208 ? 2.942 -8.045 21.322 1.00 86.00 208 PHE A C 1
ATOM 1627 O O . PHE A 1 208 ? 2.513 -7.482 20.318 1.00 86.00 208 PHE A O 1
ATOM 1634 N N . LYS A 1 209 ? 2.556 -9.283 21.650 1.00 91.31 209 LYS A N 1
ATOM 1635 C CA . LYS A 1 209 ? 1.612 -10.059 20.840 1.00 91.31 209 LYS A CA 1
ATOM 1636 C C . LYS A 1 209 ? 0.175 -9.564 21.026 1.00 91.31 209 LYS A C 1
ATOM 1638 O O . LYS A 1 209 ? -0.398 -9.723 22.105 1.00 91.31 209 LYS A O 1
ATOM 1643 N N . LEU A 1 210 ? -0.432 -9.057 19.957 1.00 89.62 210 LEU A N 1
ATOM 1644 C CA . LEU A 1 210 ? -1.859 -8.751 19.905 1.00 89.62 210 LEU A CA 1
ATOM 1645 C C . LEU A 1 210 ? -2.688 -10.043 19.997 1.00 89.62 210 LEU A C 1
ATOM 1647 O O . LEU A 1 210 ? -2.363 -11.062 19.380 1.00 89.62 210 LEU A O 1
ATOM 1651 N N . THR A 1 211 ? -3.761 -10.004 20.789 1.00 92.38 211 THR A N 1
ATOM 1652 C CA . THR A 1 211 ? -4.696 -11.126 20.958 1.00 92.38 211 THR A CA 1
ATOM 1653 C C . THR A 1 211 ? -6.124 -10.634 20.718 1.00 92.38 211 THR A C 1
ATOM 1655 O O . THR A 1 211 ? -6.565 -9.744 21.447 1.00 92.38 211 THR A O 1
ATOM 1658 N N . PRO A 1 212 ? -6.850 -11.178 19.721 1.00 96.00 212 PRO A N 1
ATOM 1659 C CA . PRO A 1 212 ? -6.420 -12.175 18.733 1.00 96.00 212 PRO A CA 1
ATOM 1660 C C . PRO A 1 212 ? -5.347 -11.616 17.771 1.00 96.00 212 PRO A C 1
ATOM 1662 O O . PRO A 1 212 ? -5.147 -10.404 17.736 1.00 96.00 212 PRO A O 1
ATOM 1665 N N . PRO A 1 213 ? -4.635 -12.454 16.992 1.00 95.44 213 PRO A N 1
ATOM 1666 C CA . PRO A 1 213 ? -3.663 -11.962 16.012 1.00 95.44 213 PRO A CA 1
ATOM 1667 C C . PRO A 1 213 ? -4.289 -10.937 15.057 1.00 95.44 213 PRO A C 1
ATOM 1669 O O . PRO A 1 213 ? -5.446 -11.100 14.674 1.00 95.44 213 PRO A O 1
ATOM 1672 N N . PHE A 1 214 ? -3.534 -9.901 14.683 1.00 94.38 214 PHE A N 1
ATOM 1673 C CA . PHE A 1 214 ? -4.014 -8.898 13.730 1.00 94.38 214 PHE A CA 1
ATOM 1674 C C . PHE A 1 214 ? -4.324 -9.547 12.381 1.00 94.38 214 PHE A C 1
ATOM 1676 O O . PHE A 1 214 ? -3.478 -10.232 11.808 1.00 94.38 214 PHE A O 1
ATOM 1683 N N . ASP A 1 215 ? -5.541 -9.325 11.893 1.00 95.81 215 ASP A N 1
ATOM 1684 C CA . ASP A 1 215 ? -6.010 -9.823 10.606 1.00 95.81 215 ASP A CA 1
ATOM 1685 C C . ASP A 1 215 ? -6.408 -8.637 9.719 1.00 95.81 215 ASP A C 1
ATOM 1687 O O . ASP A 1 215 ? -7.366 -7.936 10.072 1.00 95.81 215 ASP A O 1
ATOM 1691 N N . PRO A 1 216 ? -5.695 -8.383 8.603 1.00 95.62 216 PRO A N 1
ATOM 1692 C CA . PRO A 1 216 ? -6.002 -7.266 7.715 1.00 95.62 216 PRO A CA 1
ATOM 1693 C C . PRO A 1 216 ? -7.342 -7.451 6.992 1.00 95.62 216 PRO A C 1
ATOM 1695 O O . PRO A 1 216 ? -7.961 -6.469 6.607 1.00 95.62 216 PRO A O 1
ATOM 1698 N N . TYR A 1 217 ? -7.830 -8.685 6.831 1.00 97.69 217 TYR A N 1
ATOM 1699 C CA . TYR A 1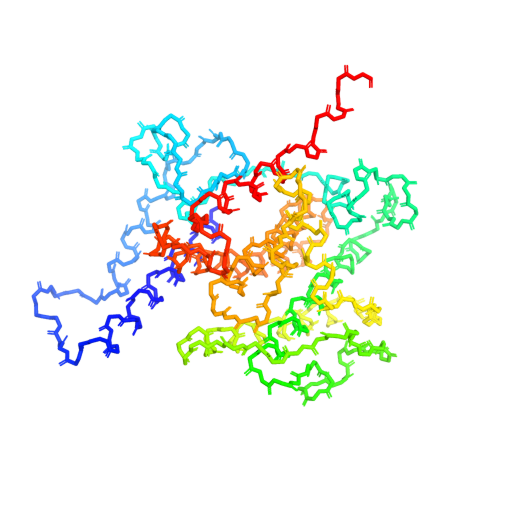 217 ? -9.041 -8.983 6.061 1.00 97.69 217 TYR A CA 1
ATOM 1700 C C . TYR A 1 217 ? -10.329 -8.851 6.886 1.00 97.69 217 TYR A C 1
ATOM 1702 O O . TYR A 1 217 ? -11.429 -8.961 6.343 1.00 97.69 217 TYR A O 1
ATOM 1710 N N . LEU A 1 218 ? -10.208 -8.629 8.199 1.00 97.00 218 LEU A N 1
ATOM 1711 C CA . LEU A 1 218 ? -11.316 -8.725 9.151 1.00 97.00 218 LEU A CA 1
ATOM 1712 C C . LEU A 1 218 ? -12.396 -7.650 8.962 1.00 97.00 218 LEU A C 1
ATOM 1714 O O . LEU A 1 218 ? -13.587 -7.937 9.106 1.00 97.00 218 LEU A O 1
ATOM 1718 N N . ASN A 1 219 ? -11.986 -6.405 8.720 1.00 95.88 219 ASN A N 1
ATOM 1719 C CA . ASN A 1 219 ? -12.867 -5.250 8.554 1.00 95.88 219 ASN A CA 1
ATOM 1720 C C . ASN A 1 219 ? -12.112 -4.081 7.887 1.00 95.88 219 ASN A C 1
ATOM 1722 O O . ASN A 1 219 ? -10.882 -4.107 7.813 1.00 95.88 219 ASN A O 1
ATOM 1726 N N . THR A 1 220 ? -12.838 -3.034 7.477 1.00 96.50 220 THR A N 1
ATOM 1727 C CA . THR A 1 220 ? -12.267 -1.806 6.894 1.00 96.50 220 THR A CA 1
ATOM 1728 C C . THR A 1 220 ? -11.108 -1.221 7.704 1.00 96.50 220 THR A C 1
ATOM 1730 O O . THR A 1 220 ? -10.078 -0.899 7.125 1.00 96.50 220 THR A O 1
ATOM 1733 N N . ILE A 1 221 ? -11.243 -1.051 9.024 1.00 95.69 221 ILE A N 1
ATOM 1734 C CA . ILE A 1 221 ? -10.226 -0.363 9.839 1.00 95.69 221 ILE A CA 1
ATOM 1735 C C . ILE A 1 221 ? -8.923 -1.163 9.854 1.00 95.69 221 ILE A C 1
ATOM 1737 O O . ILE A 1 221 ? -7.850 -0.604 9.633 1.00 95.69 221 ILE A O 1
ATOM 1741 N N . ASN A 1 222 ? -9.012 -2.476 10.072 1.00 95.31 222 ASN A N 1
ATOM 1742 C CA . ASN A 1 222 ? -7.855 -3.362 10.012 1.00 95.31 222 ASN A CA 1
ATOM 1743 C C . ASN A 1 222 ? -7.194 -3.318 8.631 1.00 95.31 222 ASN A C 1
ATOM 1745 O O . ASN A 1 222 ? -5.968 -3.274 8.535 1.00 95.31 222 ASN A O 1
ATOM 1749 N N . TYR A 1 223 ? -8.004 -3.303 7.574 1.00 96.69 223 TYR A N 1
ATOM 1750 C CA . TYR A 1 223 ? -7.494 -3.246 6.216 1.00 96.69 223 TYR A CA 1
ATOM 1751 C C . TYR A 1 223 ? -6.763 -1.933 5.939 1.00 96.69 223 TYR A C 1
ATOM 1753 O O . TYR A 1 223 ? -5.616 -1.960 5.514 1.00 96.69 223 TYR A O 1
ATOM 1761 N N . LEU A 1 224 ? -7.370 -0.788 6.265 1.00 95.06 224 LEU A N 1
ATOM 1762 C CA . LEU A 1 224 ? -6.754 0.529 6.093 1.00 95.06 224 LEU A CA 1
ATOM 1763 C C . LEU A 1 224 ? -5.449 0.664 6.890 1.00 95.06 224 LEU A C 1
ATOM 1765 O O . LEU A 1 224 ? -4.487 1.229 6.383 1.00 95.06 224 LEU A O 1
ATOM 1769 N N . LEU A 1 225 ? -5.381 0.116 8.107 1.00 90.75 225 LEU A N 1
ATOM 1770 C CA . LEU A 1 225 ? -4.151 0.106 8.906 1.00 90.75 225 LEU A CA 1
ATOM 1771 C C . LEU A 1 225 ? -3.041 -0.727 8.253 1.00 90.75 225 LEU A C 1
ATOM 1773 O O . LEU A 1 225 ? -1.883 -0.316 8.258 1.00 90.75 225 LEU A O 1
ATOM 1777 N N . ALA A 1 226 ? -3.379 -1.885 7.681 1.00 90.75 226 ALA A N 1
ATOM 1778 C CA . ALA A 1 226 ? -2.426 -2.708 6.939 1.00 90.75 226 ALA A CA 1
ATOM 1779 C C . ALA A 1 226 ? -1.976 -2.021 5.641 1.00 90.75 226 ALA A C 1
ATOM 1781 O O . ALA A 1 226 ? -0.780 -1.954 5.353 1.00 90.75 226 ALA A O 1
ATOM 1782 N N . SER A 1 227 ? -2.928 -1.451 4.903 1.00 90.69 227 SER A N 1
ATOM 1783 C CA . SER A 1 227 ? -2.687 -0.697 3.678 1.00 90.69 227 SER A CA 1
ATOM 1784 C C . SER A 1 227 ? -1.968 0.618 3.923 1.00 90.69 227 SER A C 1
ATOM 1786 O O . SER A 1 227 ? -1.375 1.114 2.998 1.00 90.69 227 SER A O 1
ATOM 1788 N N . ASN A 1 228 ? -1.955 1.212 5.116 1.00 83.19 228 ASN A N 1
ATOM 1789 C CA . ASN A 1 228 ? -1.104 2.381 5.386 1.00 83.19 228 ASN A CA 1
ATOM 1790 C C . ASN A 1 228 ? 0.351 1.992 5.721 1.00 83.19 228 ASN A C 1
ATOM 1792 O O . ASN A 1 228 ? 1.257 2.828 5.726 1.00 83.19 228 ASN A O 1
ATOM 1796 N N . PHE A 1 229 ? 0.598 0.711 6.004 1.00 73.88 229 PHE A N 1
ATOM 1797 C CA . PHE A 1 229 ? 1.941 0.204 6.255 1.00 73.88 229 PHE A CA 1
ATOM 1798 C C . PHE A 1 229 ? 2.664 -0.213 4.964 1.00 73.88 229 PHE A C 1
ATOM 1800 O O . PHE A 1 229 ? 3.845 0.091 4.831 1.00 73.88 229 PHE A O 1
ATOM 1807 N N . ILE A 1 230 ? 1.980 -0.885 4.026 1.00 64.81 230 ILE A N 1
ATOM 1808 C CA . ILE A 1 230 ? 2.594 -1.479 2.817 1.00 64.81 230 ILE A CA 1
ATOM 1809 C C . ILE A 1 230 ? 3.064 -0.438 1.768 1.00 64.81 230 ILE A C 1
ATOM 1811 O O . ILE A 1 230 ? 4.259 -0.434 1.477 1.00 64.81 230 ILE A O 1
ATOM 1815 N N . PRO A 1 231 ? 2.214 0.467 1.247 1.00 54.66 231 PRO A N 1
ATOM 1816 C CA . PRO A 1 231 ? 2.543 1.440 0.195 1.00 54.66 231 PRO A CA 1
ATOM 1817 C C . PRO A 1 231 ? 3.561 2.477 0.644 1.00 54.66 231 PRO A C 1
ATOM 1819 O O . PRO A 1 231 ? 4.344 2.994 -0.147 1.00 54.66 231 PRO A O 1
ATOM 1822 N N . TYR A 1 232 ? 3.646 2.730 1.954 1.00 56.66 232 TYR A N 1
ATOM 1823 C CA . TYR A 1 232 ? 4.730 3.530 2.511 1.00 56.66 232 TYR A CA 1
ATOM 1824 C C . TYR A 1 232 ? 6.108 2.938 2.145 1.00 56.66 232 TYR A C 1
ATOM 1826 O O . TYR A 1 232 ? 7.055 3.674 1.889 1.00 56.66 232 TYR A O 1
ATOM 1834 N N . VAL A 1 233 ? 6.234 1.610 2.048 1.00 57.44 233 VAL A N 1
ATOM 1835 C CA . VAL A 1 233 ? 7.481 0.950 1.624 1.00 57.44 233 VAL A CA 1
ATOM 1836 C C . VAL A 1 233 ? 7.735 1.123 0.119 1.00 57.44 233 VAL A C 1
ATOM 1838 O O . VAL A 1 233 ? 8.886 1.336 -0.270 1.00 57.44 233 VAL A O 1
ATOM 1841 N N . GLY A 1 234 ? 6.684 1.074 -0.710 1.00 58.88 234 GLY A N 1
ATOM 1842 C CA . GLY A 1 234 ? 6.714 1.348 -2.156 1.00 58.88 234 GLY A CA 1
ATOM 1843 C C . GLY A 1 234 ? 7.176 2.768 -2.478 1.00 58.88 234 GLY A C 1
ATOM 1844 O O . GLY A 1 234 ? 8.165 2.976 -3.194 1.00 58.88 234 GLY A O 1
ATOM 1845 N N . LEU A 1 235 ? 6.533 3.746 -1.839 1.00 62.12 235 LEU A N 1
ATOM 1846 C CA . LEU A 1 235 ? 6.822 5.172 -1.968 1.00 62.12 235 LEU A CA 1
ATOM 1847 C C . LEU A 1 235 ? 8.279 5.491 -1.614 1.00 62.12 235 LEU A C 1
ATOM 1849 O O . LEU A 1 235 ? 8.969 6.189 -2.367 1.00 62.12 235 LEU A O 1
ATOM 1853 N N . GLU A 1 236 ? 8.782 4.926 -0.515 1.00 61.00 236 GLU A N 1
ATOM 1854 C CA . GLU A 1 236 ? 10.180 5.107 -0.129 1.00 61.00 236 GLU A CA 1
ATOM 1855 C C . GLU A 1 236 ? 11.151 4.412 -1.085 1.00 61.00 236 GLU A C 1
ATOM 1857 O O . GLU A 1 236 ? 12.210 4.966 -1.408 1.00 61.00 236 GLU A O 1
ATOM 1862 N N . GLY A 1 237 ? 10.758 3.254 -1.627 1.00 63.50 237 GLY A N 1
ATOM 1863 C CA . GLY A 1 237 ? 11.427 2.585 -2.745 1.00 63.50 237 GLY A CA 1
ATOM 1864 C C . GLY A 1 237 ? 11.751 3.551 -3.881 1.00 63.50 237 GLY A C 1
ATOM 1865 O O . GLY A 1 237 ? 12.904 3.642 -4.324 1.00 63.50 237 GLY A O 1
ATOM 1866 N N . TYR A 1 238 ? 10.759 4.325 -4.315 1.00 66.44 238 TYR A N 1
ATOM 1867 C CA . TYR A 1 238 ? 10.921 5.306 -5.382 1.00 66.44 238 TYR A CA 1
ATOM 1868 C C . TYR A 1 238 ? 11.725 6.533 -4.974 1.00 66.44 238 TYR A C 1
ATOM 1870 O O . TYR A 1 238 ? 12.640 6.915 -5.712 1.00 66.44 238 TYR A O 1
ATOM 1878 N N . VAL A 1 239 ? 11.452 7.127 -3.811 1.00 64.94 239 VAL A N 1
ATOM 1879 C CA . VAL A 1 239 ? 12.191 8.305 -3.321 1.00 64.94 239 VAL A CA 1
ATOM 1880 C C . VAL A 1 239 ? 13.687 8.006 -3.197 1.00 64.94 239 VAL A C 1
ATOM 1882 O O . VAL A 1 239 ? 14.509 8.818 -3.629 1.00 64.94 239 VAL A O 1
ATOM 1885 N N . GLY A 1 240 ? 14.049 6.827 -2.682 1.00 63.28 240 GLY A N 1
ATOM 1886 C CA . GLY A 1 240 ? 15.440 6.390 -2.568 1.00 63.28 240 GLY A CA 1
ATOM 1887 C C . GLY A 1 240 ? 16.080 5.986 -3.901 1.00 63.28 240 GLY A C 1
ATOM 1888 O O . GLY A 1 240 ? 17.292 6.124 -4.072 1.00 63.28 240 GLY A O 1
ATOM 1889 N N . THR A 1 241 ? 15.293 5.502 -4.868 1.00 68.12 241 THR A N 1
ATOM 1890 C CA . THR A 1 241 ? 15.812 5.003 -6.154 1.00 68.12 241 THR A CA 1
ATOM 1891 C C . THR A 1 241 ? 15.993 6.103 -7.197 1.00 68.12 241 THR A C 1
ATOM 1893 O O . THR A 1 241 ? 16.995 6.108 -7.910 1.00 68.12 241 THR A O 1
ATOM 1896 N N . ILE A 1 242 ? 15.056 7.051 -7.298 1.00 72.31 242 ILE A N 1
ATOM 1897 C CA . ILE A 1 242 ? 15.031 8.092 -8.342 1.00 72.31 242 ILE A CA 1
ATOM 1898 C C . ILE A 1 242 ? 16.357 8.874 -8.471 1.00 72.31 242 ILE A C 1
ATOM 1900 O O . ILE A 1 242 ? 16.805 9.061 -9.612 1.00 72.31 242 ILE A O 1
ATOM 1904 N N . PRO A 1 243 ? 17.012 9.325 -7.377 1.00 71.56 243 PRO A N 1
ATOM 1905 C CA . PRO A 1 243 ? 18.278 10.059 -7.461 1.00 71.56 243 PRO A CA 1
ATOM 1906 C C . PRO A 1 243 ? 19.433 9.231 -8.039 1.00 71.56 243 PRO A C 1
ATOM 1908 O O . PRO A 1 243 ? 20.337 9.789 -8.659 1.00 71.56 243 PRO A O 1
ATOM 1911 N N . GLU A 1 244 ? 19.380 7.909 -7.876 1.00 76.88 244 GLU A N 1
ATOM 1912 C CA . GLU A 1 244 ? 20.440 6.973 -8.265 1.00 76.88 244 GLU A CA 1
ATOM 1913 C C . GLU A 1 244 ? 20.351 6.536 -9.737 1.00 76.88 244 GLU A C 1
ATOM 1915 O O . GLU A 1 244 ? 21.317 5.999 -10.285 1.00 76.88 244 GLU A O 1
ATOM 1920 N N . LEU A 1 245 ? 19.206 6.761 -10.393 1.00 78.38 245 LEU A N 1
ATOM 1921 C CA . LEU A 1 245 ? 18.992 6.368 -11.787 1.00 78.38 245 LEU A CA 1
ATOM 1922 C C . LEU A 1 245 ? 19.790 7.252 -12.739 1.00 78.38 245 LEU A C 1
ATOM 1924 O O . LEU A 1 245 ? 19.691 8.480 -12.687 1.00 78.38 245 LEU A O 1
ATOM 1928 N N . LYS A 1 246 ? 20.507 6.649 -13.688 1.00 88.12 246 LYS A N 1
ATOM 1929 C CA . LYS A 1 246 ? 21.263 7.373 -14.726 1.00 88.12 246 LYS A CA 1
ATOM 1930 C C . LYS A 1 246 ? 20.392 7.748 -15.928 1.00 88.12 246 LYS A C 1
ATOM 1932 O O . LYS A 1 246 ? 20.569 8.810 -16.525 1.00 88.12 246 LYS A O 1
ATOM 1937 N N . SER A 1 247 ? 19.437 6.897 -16.278 1.00 88.69 247 SER A N 1
ATOM 1938 C CA . SER A 1 247 ? 18.514 7.049 -17.395 1.00 88.69 247 SER A CA 1
ATOM 1939 C C . SER A 1 247 ? 17.440 8.080 -17.078 1.00 88.69 247 SER A C 1
ATOM 1941 O O . SER A 1 247 ? 16.602 7.898 -16.196 1.00 88.69 247 SER A O 1
ATOM 1943 N N . SER A 1 248 ? 17.408 9.162 -17.859 1.00 86.00 248 SER A N 1
ATOM 1944 C CA . SER A 1 248 ? 16.370 10.189 -17.715 1.00 86.00 248 SER A CA 1
ATOM 1945 C C . SER A 1 248 ? 14.967 9.663 -18.040 1.00 86.00 248 SER A C 1
ATOM 1947 O O . SER A 1 248 ? 13.990 10.165 -17.491 1.00 86.00 248 SER A O 1
ATOM 1949 N N . TYR A 1 249 ? 14.861 8.655 -18.913 1.00 88.44 249 TYR A N 1
ATOM 1950 C CA . TYR A 1 249 ? 13.595 7.999 -19.237 1.00 88.44 249 TYR A CA 1
ATOM 1951 C C . TYR A 1 249 ? 13.043 7.255 -18.022 1.00 88.44 249 TYR A C 1
ATOM 1953 O O . TYR A 1 249 ? 11.926 7.530 -17.593 1.00 88.44 249 TYR A O 1
ATOM 1961 N N . LEU A 1 250 ? 13.863 6.394 -17.420 1.00 84.88 250 LEU A N 1
ATOM 1962 C CA . LEU A 1 250 ? 13.469 5.608 -16.256 1.00 84.88 250 LEU A CA 1
ATOM 1963 C C . LEU A 1 250 ? 13.231 6.483 -15.021 1.00 84.88 250 LEU A C 1
ATOM 1965 O O . LEU A 1 250 ? 12.307 6.240 -14.253 1.00 84.88 250 LEU A O 1
ATOM 1969 N N . ARG A 1 251 ? 13.999 7.567 -14.876 1.00 84.31 251 ARG A N 1
ATOM 1970 C CA . ARG A 1 251 ? 13.765 8.566 -13.831 1.00 84.31 251 ARG A CA 1
ATOM 1971 C C . ARG A 1 251 ? 12.403 9.244 -13.969 1.00 84.31 251 ARG A C 1
ATOM 1973 O O . ARG A 1 251 ? 11.718 9.425 -12.970 1.00 84.31 251 ARG A O 1
ATOM 1980 N N . ARG A 1 252 ? 12.002 9.617 -15.192 1.00 77.94 252 ARG A N 1
ATOM 1981 C CA . ARG A 1 252 ? 10.669 10.190 -15.448 1.00 77.94 252 ARG A CA 1
ATOM 1982 C C . ARG A 1 252 ? 9.557 9.177 -15.205 1.00 77.94 252 ARG A C 1
ATOM 1984 O O . ARG A 1 252 ? 8.530 9.565 -14.665 1.00 77.94 252 ARG A O 1
ATOM 1991 N N . LEU A 1 253 ? 9.772 7.914 -15.579 1.00 83.75 253 LEU A N 1
ATOM 1992 C CA . LEU A 1 253 ? 8.830 6.831 -15.309 1.00 83.75 253 LEU A CA 1
ATOM 1993 C C . LEU A 1 253 ? 8.571 6.704 -13.801 1.00 83.75 253 LEU A C 1
ATOM 1995 O O . LEU A 1 253 ? 7.439 6.900 -13.377 1.00 83.75 253 LEU A O 1
ATOM 1999 N N . LEU A 1 254 ? 9.616 6.481 -12.996 1.00 81.00 254 LEU A N 1
ATOM 2000 C CA . LEU A 1 254 ? 9.469 6.303 -11.544 1.00 81.00 254 LEU A CA 1
ATOM 2001 C C . LEU A 1 254 ? 8.924 7.552 -10.848 1.00 81.00 254 LEU A C 1
ATOM 2003 O O . LEU A 1 254 ? 8.128 7.437 -9.926 1.00 81.00 254 LEU A O 1
ATOM 2007 N N . ALA A 1 255 ? 9.295 8.751 -11.306 1.00 75.69 255 ALA A N 1
ATOM 2008 C CA . ALA A 1 255 ? 8.718 9.987 -10.779 1.00 75.69 255 ALA A CA 1
ATOM 2009 C C . ALA A 1 255 ? 7.209 10.115 -11.063 1.00 75.69 255 ALA A C 1
ATOM 2011 O O . ALA A 1 255 ? 6.502 10.740 -10.277 1.00 75.69 255 ALA A O 1
ATOM 2012 N N . GLY A 1 256 ? 6.725 9.550 -12.175 1.00 74.62 256 GLY A N 1
ATOM 2013 C CA . GLY A 1 256 ? 5.300 9.486 -12.493 1.00 74.62 256 GLY A CA 1
ATOM 2014 C C . GLY A 1 256 ? 4.548 8.514 -11.585 1.00 74.62 256 GLY A C 1
ATOM 2015 O O . GLY A 1 256 ? 3.520 8.895 -11.034 1.00 74.62 256 GLY A O 1
ATOM 2016 N N . LEU A 1 257 ? 5.096 7.309 -11.385 1.00 82.75 257 LEU A N 1
ATOM 2017 C CA . LEU A 1 257 ? 4.519 6.295 -10.490 1.00 82.75 257 LEU A CA 1
ATOM 2018 C C . LEU A 1 257 ? 4.469 6.803 -9.044 1.00 82.75 257 LEU A C 1
ATOM 2020 O O . LEU A 1 257 ? 3.406 6.813 -8.439 1.00 82.75 257 LEU A O 1
ATOM 2024 N N . LEU A 1 258 ? 5.559 7.409 -8.557 1.00 78.62 258 LEU A N 1
ATOM 2025 C CA . LEU A 1 258 ? 5.623 8.063 -7.242 1.00 78.62 258 LEU A CA 1
ATOM 2026 C C . LEU A 1 258 ? 4.492 9.086 -7.005 1.00 78.62 258 LEU A C 1
ATOM 2028 O O . LEU A 1 258 ? 4.095 9.325 -5.866 1.00 78.62 258 LEU A O 1
ATOM 2032 N N . GLY A 1 259 ? 3.991 9.736 -8.059 1.00 74.00 259 GLY A N 1
ATOM 2033 C CA . GLY A 1 259 ? 2.843 10.635 -7.955 1.00 74.00 259 GLY A CA 1
ATOM 2034 C C . GLY A 1 259 ? 1.543 9.909 -7.606 1.00 74.00 259 GLY A C 1
ATOM 2035 O O . GLY A 1 259 ? 0.767 10.420 -6.801 1.00 74.00 259 GLY A O 1
ATOM 2036 N N . VAL A 1 260 ? 1.321 8.731 -8.190 1.00 79.81 260 VAL A N 1
ATOM 2037 C CA . VAL A 1 260 ? 0.153 7.882 -7.920 1.00 79.81 260 VAL A CA 1
ATOM 2038 C C . VAL A 1 260 ? 0.246 7.295 -6.515 1.00 79.81 260 VAL A C 1
ATOM 2040 O O . VAL A 1 260 ? -0.688 7.498 -5.743 1.00 79.81 260 VAL A O 1
ATOM 2043 N N . GLU A 1 261 ? 1.401 6.728 -6.149 1.00 80.44 261 GLU A N 1
ATOM 2044 C CA . GLU A 1 261 ? 1.671 6.192 -4.802 1.00 80.44 261 GLU A CA 1
ATOM 2045 C C . GLU A 1 261 ? 1.363 7.213 -3.704 1.00 80.44 261 GLU A C 1
ATOM 2047 O O . GLU A 1 261 ? 0.668 6.946 -2.726 1.00 80.44 261 GLU A O 1
ATOM 2052 N N . ALA A 1 262 ? 1.841 8.448 -3.887 1.00 75.69 262 ALA A N 1
ATOM 2053 C CA . ALA A 1 262 ? 1.593 9.525 -2.937 1.00 75.69 262 ALA A CA 1
ATOM 2054 C C . ALA A 1 262 ? 0.109 9.918 -2.863 1.00 75.69 262 ALA A C 1
ATOM 2056 O O . ALA A 1 262 ? -0.371 10.335 -1.810 1.00 75.69 262 ALA A O 1
ATOM 2057 N N . GLY A 1 263 ? -0.619 9.795 -3.976 1.00 76.69 263 GLY A N 1
ATOM 2058 C CA . GLY A 1 263 ? -2.069 9.939 -4.016 1.00 76.69 263 GLY A CA 1
ATOM 2059 C C . GLY A 1 263 ? -2.761 8.893 -3.148 1.00 76.69 263 GLY A C 1
ATOM 2060 O O . GLY A 1 263 ? -3.571 9.243 -2.292 1.00 76.69 263 GLY A O 1
ATOM 2061 N N . GLN A 1 264 ? -2.414 7.625 -3.345 1.00 85.56 264 GLN A N 1
ATOM 2062 C CA . GLN A 1 264 ? -3.002 6.500 -2.626 1.00 85.56 264 GLN A CA 1
ATOM 2063 C C . GLN A 1 264 ? -2.704 6.551 -1.124 1.00 85.56 264 GLN A C 1
ATOM 2065 O O . GLN A 1 264 ? -3.631 6.435 -0.319 1.00 85.56 264 GLN A O 1
ATOM 2070 N N . ASP A 1 265 ? -1.452 6.819 -0.737 1.00 81.19 265 ASP A N 1
ATOM 2071 C CA . ASP A 1 265 ? -1.074 6.997 0.671 1.00 81.19 265 ASP A CA 1
ATOM 2072 C C . ASP A 1 265 ? -1.902 8.109 1.330 1.00 81.19 265 ASP A C 1
ATOM 2074 O O . ASP A 1 265 ? -2.483 7.910 2.399 1.00 81.19 265 ASP A O 1
ATOM 2078 N N . ALA A 1 266 ? -2.053 9.254 0.660 1.00 78.50 266 ALA A N 1
ATOM 2079 C CA . ALA A 1 266 ? -2.817 10.372 1.200 1.00 78.50 266 ALA A CA 1
ATOM 2080 C C . ALA A 1 266 ? -4.308 10.028 1.395 1.00 78.50 266 ALA A C 1
ATOM 2082 O O . ALA A 1 266 ? -4.899 10.408 2.409 1.00 78.50 266 ALA A O 1
ATOM 2083 N N . VAL A 1 267 ? -4.915 9.267 0.477 1.00 85.25 267 VAL A N 1
ATOM 2084 C CA . VAL A 1 267 ? -6.296 8.768 0.624 1.00 85.25 267 VAL A CA 1
ATOM 2085 C C . VAL A 1 267 ? -6.423 7.842 1.831 1.00 85.25 267 VAL A C 1
ATOM 2087 O O . VAL A 1 267 ? -7.322 8.026 2.653 1.00 85.25 267 VAL A O 1
ATOM 2090 N N . LEU A 1 268 ? -5.508 6.884 1.988 1.00 87.62 268 LEU A N 1
ATOM 2091 C CA . LEU A 1 268 ? -5.513 5.964 3.128 1.00 87.62 268 LEU A CA 1
ATOM 2092 C C . LEU A 1 268 ? -5.357 6.717 4.452 1.00 87.62 268 LEU A C 1
ATOM 2094 O O . LEU A 1 268 ? -6.104 6.465 5.401 1.00 87.62 268 LEU A O 1
ATOM 2098 N N . ARG A 1 269 ? -4.439 7.689 4.508 1.00 83.19 269 ARG A N 1
ATOM 2099 C CA . ARG A 1 269 ? -4.231 8.541 5.687 1.00 83.19 269 ARG A CA 1
ATOM 2100 C C . ARG A 1 269 ? -5.453 9.397 5.997 1.00 83.19 269 ARG A C 1
ATOM 2102 O O . ARG A 1 269 ? -5.800 9.522 7.168 1.00 83.19 269 ARG A O 1
ATOM 2109 N N . ALA A 1 270 ? -6.136 9.943 4.992 1.00 81.38 270 ALA A N 1
ATOM 2110 C CA . ALA A 1 270 ? -7.367 10.707 5.192 1.00 81.38 270 ALA A CA 1
ATOM 2111 C C . ALA A 1 270 ? -8.496 9.839 5.776 1.00 81.38 270 ALA A C 1
ATOM 2113 O O . ALA A 1 270 ? -9.126 10.236 6.758 1.00 81.38 270 ALA A O 1
ATOM 2114 N N . LEU A 1 271 ? -8.696 8.629 5.241 1.00 87.50 271 LEU A N 1
ATOM 2115 C CA . LEU A 1 271 ? -9.690 7.679 5.754 1.00 87.50 271 LEU A CA 1
ATOM 2116 C C . LEU A 1 271 ? -9.376 7.236 7.193 1.00 87.50 271 LEU A C 1
ATOM 2118 O O . LEU A 1 271 ? -10.281 7.102 8.021 1.00 87.50 271 LEU A O 1
ATOM 2122 N N . LEU A 1 272 ? -8.098 7.030 7.523 1.00 86.56 272 LEU A N 1
ATOM 2123 C CA . LEU A 1 272 ? -7.671 6.728 8.891 1.00 86.56 272 LEU A CA 1
ATOM 2124 C C . LEU A 1 272 ? -7.836 7.931 9.825 1.00 86.56 272 LEU A C 1
ATOM 2126 O O . LEU A 1 272 ? -8.258 7.755 10.967 1.00 86.56 272 LEU A O 1
ATOM 2130 N N . TYR A 1 273 ? -7.537 9.142 9.350 1.00 83.25 273 TYR A N 1
ATOM 2131 C CA . TYR A 1 273 ? -7.670 10.381 10.114 1.00 83.25 273 TYR A CA 1
ATOM 2132 C C . TYR A 1 273 ? -9.119 10.646 10.531 1.00 83.25 273 TYR A C 1
ATOM 2134 O O . TYR A 1 273 ? -9.374 10.948 11.697 1.00 83.25 273 TYR A O 1
ATOM 2142 N N . GLU A 1 274 ? -10.079 10.447 9.624 1.00 85.44 274 GLU A N 1
ATOM 2143 C CA . GLU A 1 274 ? -11.512 10.527 9.939 1.00 85.44 274 GLU A CA 1
ATOM 2144 C C . GLU A 1 274 ? -11.897 9.596 11.107 1.00 85.44 274 GLU A C 1
ATOM 2146 O O . GLU A 1 274 ? -12.722 9.942 11.953 1.00 85.44 274 GLU A O 1
ATOM 2151 N N . ARG A 1 275 ? -11.228 8.441 11.200 1.00 88.62 275 ARG A N 1
ATOM 2152 C CA . ARG A 1 275 ? -11.486 7.373 12.176 1.00 88.62 275 ARG A CA 1
ATOM 2153 C C . ARG A 1 275 ? -10.515 7.396 13.355 1.00 88.62 275 ARG A C 1
ATOM 2155 O O . ARG A 1 275 ? -10.487 6.454 14.140 1.00 88.62 275 ARG A O 1
ATOM 2162 N 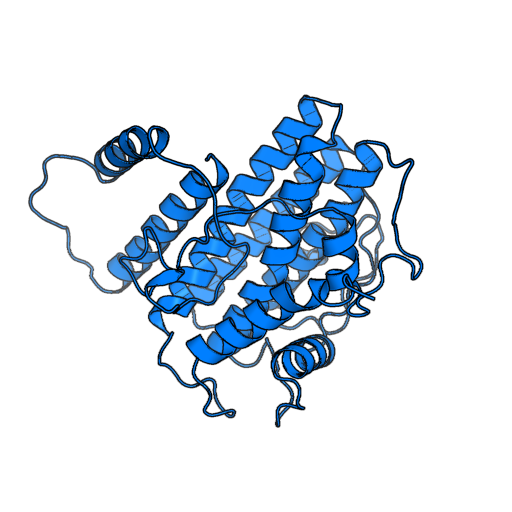N . ALA A 1 276 ? -9.718 8.453 13.523 1.00 83.62 276 ALA A N 1
ATOM 2163 C CA . ALA A 1 276 ? -8.569 8.453 14.432 1.00 83.62 276 ALA A CA 1
ATOM 2164 C C . ALA A 1 276 ? -8.920 8.092 15.892 1.00 83.62 276 ALA A C 1
ATOM 2166 O O . ALA A 1 276 ? -8.134 7.435 16.581 1.00 83.62 276 ALA A O 1
ATOM 2167 N N . ASN A 1 277 ? -10.114 8.482 16.353 1.00 88.25 277 ASN A N 1
ATOM 2168 C CA . ASN A 1 277 ? -10.609 8.211 17.707 1.00 88.25 277 ASN A CA 1
ATOM 2169 C C . ASN A 1 277 ? -11.378 6.885 17.838 1.00 88.25 277 ASN A C 1
ATOM 2171 O O . ASN A 1 277 ? -11.685 6.467 18.959 1.00 88.25 277 ASN A O 1
ATOM 2175 N N . GLU A 1 278 ? -11.692 6.215 16.728 1.00 91.56 278 GLU A N 1
ATOM 2176 C CA . GLU A 1 278 ? -12.376 4.926 16.742 1.00 91.56 278 GLU A CA 1
ATOM 2177 C C . GLU A 1 278 ? -11.481 3.845 17.344 1.00 91.56 278 GLU A C 1
ATOM 2179 O O . GLU A 1 278 ? -10.253 3.872 17.224 1.00 91.56 278 GLU A O 1
ATOM 2184 N N . LYS A 1 279 ? -12.100 2.877 18.022 1.00 90.12 279 LYS A N 1
ATOM 2185 C CA . LYS A 1 279 ? -11.392 1.737 18.599 1.00 90.12 279 LYS A CA 1
ATOM 2186 C C . LYS A 1 279 ? -11.280 0.620 17.570 1.00 90.12 279 LYS A C 1
ATOM 2188 O O . LYS A 1 279 ? -12.289 0.125 17.078 1.00 90.12 279 LYS A O 1
ATOM 2193 N N . VAL A 1 280 ? -10.056 0.163 17.327 1.00 90.75 280 VAL A N 1
ATOM 2194 C CA . VAL A 1 280 ? -9.788 -1.040 16.539 1.00 90.75 280 VAL A CA 1
ATOM 2195 C C . VAL A 1 280 ? -10.201 -2.245 17.375 1.00 90.75 280 VAL A C 1
ATOM 2197 O O . VAL A 1 280 ? -9.539 -2.614 18.351 1.00 90.75 280 VAL A O 1
ATOM 2200 N N . MET A 1 281 ? -11.342 -2.835 17.039 1.00 86.69 281 MET A N 1
ATOM 2201 C CA . MET A 1 281 ? -11.864 -3.991 17.758 1.00 86.69 281 MET A CA 1
ATOM 2202 C C . MET A 1 281 ? -11.177 -5.281 17.290 1.00 86.69 281 MET A C 1
ATOM 2204 O O . MET A 1 281 ? -10.931 -5.441 16.095 1.00 86.69 281 MET A O 1
ATOM 2208 N N . PRO A 1 282 ? -10.877 -6.221 18.207 1.00 88.50 282 PRO A N 1
ATOM 2209 C CA . PRO A 1 282 ? -11.231 -6.238 19.635 1.00 88.50 282 PRO A CA 1
ATOM 2210 C C . PRO A 1 282 ? -10.126 -5.693 20.565 1.00 88.50 282 PRO A C 1
ATOM 2212 O O . PRO A 1 282 ? -10.153 -5.942 21.768 1.00 88.50 282 PRO A O 1
ATOM 2215 N N . TYR A 1 283 ? -9.133 -4.972 20.045 1.00 88.94 283 TYR A N 1
ATOM 2216 C CA . TYR A 1 283 ? -7.979 -4.511 20.827 1.00 88.94 283 TYR A CA 1
ATOM 2217 C C . TYR A 1 283 ? -8.307 -3.377 21.796 1.00 88.94 283 TYR A C 1
ATOM 2219 O O . TYR A 1 283 ? -7.590 -3.187 22.772 1.00 88.94 283 TYR A O 1
ATOM 2227 N N . HIS A 1 284 ? -9.387 -2.628 21.545 1.00 89.31 284 HIS A N 1
ATOM 2228 C CA . HIS A 1 284 ? -9.769 -1.439 22.321 1.00 89.31 284 HIS A CA 1
ATOM 2229 C C . HIS A 1 284 ? -8.687 -0.338 22.328 1.00 89.31 284 HIS A C 1
ATOM 2231 O O . HIS A 1 284 ? -8.665 0.544 23.195 1.00 89.31 284 HIS A O 1
ATOM 2237 N N . ILE A 1 285 ? -7.828 -0.332 21.309 1.00 88.50 285 ILE A N 1
ATOM 2238 C CA . ILE A 1 285 ? -6.800 0.682 21.045 1.00 88.50 285 ILE A CA 1
ATOM 2239 C C . ILE A 1 285 ? -7.305 1.577 19.908 1.00 88.50 285 ILE A C 1
ATOM 2241 O O . ILE A 1 285 ? -8.029 1.102 19.037 1.00 88.50 285 ILE A O 1
ATOM 2245 N N . THR A 1 286 ? -7.020 2.879 19.953 1.00 90.62 286 THR A N 1
ATOM 2246 C CA . THR A 1 286 ? -7.514 3.808 18.925 1.00 90.62 286 THR A CA 1
ATOM 2247 C C . THR A 1 286 ? -6.783 3.617 17.600 1.00 90.62 286 THR A C 1
ATOM 2249 O O . THR A 1 286 ? -5.629 3.188 17.586 1.00 90.62 286 THR A O 1
ATOM 2252 N N . VAL A 1 287 ? -7.426 3.987 16.491 1.00 87.88 287 VAL A N 1
ATOM 2253 C CA . VAL A 1 287 ? -6.775 4.051 15.173 1.00 87.88 287 VAL A CA 1
ATOM 2254 C C . VAL A 1 287 ? -5.524 4.932 15.230 1.00 87.88 287 VAL A C 1
ATOM 2256 O O . VAL A 1 287 ? -4.469 4.511 14.765 1.00 87.88 287 VAL A O 1
ATOM 2259 N N . ALA A 1 288 ? -5.596 6.095 15.884 1.00 80.19 288 ALA A N 1
ATOM 2260 C CA . ALA A 1 288 ? -4.442 6.977 16.055 1.00 80.19 288 ALA A CA 1
ATOM 2261 C C . ALA A 1 288 ? -3.258 6.284 16.748 1.00 80.19 288 ALA A C 1
ATOM 2263 O O . ALA A 1 288 ? -2.137 6.344 16.249 1.00 80.19 288 ALA A O 1
ATOM 2264 N N . GLU A 1 289 ? -3.496 5.564 17.849 1.00 82.50 289 GLU A N 1
ATOM 2265 C CA . GLU A 1 289 ? -2.431 4.835 18.551 1.00 82.50 289 GLU A CA 1
ATOM 2266 C C . GLU A 1 289 ? -1.849 3.720 17.670 1.00 82.50 289 GLU A C 1
ATOM 2268 O O . GLU A 1 289 ? -0.634 3.558 17.614 1.00 82.50 289 GLU A O 1
ATOM 2273 N N . PHE A 1 290 ? -2.680 2.999 16.911 1.00 85.94 290 PHE A N 1
ATOM 2274 C CA . PHE A 1 290 ? -2.203 2.019 15.927 1.00 85.94 290 PHE A CA 1
ATOM 2275 C C . PHE A 1 290 ? -1.280 2.651 14.872 1.00 85.94 290 PHE A C 1
ATOM 2277 O O . PHE A 1 290 ? -0.219 2.098 14.565 1.00 85.94 290 PHE A O 1
ATOM 2284 N N . THR A 1 291 ? -1.649 3.819 14.340 1.00 81.75 291 THR A N 1
ATOM 2285 C CA . THR A 1 291 ? -0.801 4.543 13.379 1.00 81.75 291 THR A CA 1
ATOM 2286 C C . THR A 1 291 ? 0.478 5.084 14.020 1.00 81.75 291 THR A C 1
ATOM 2288 O O . THR A 1 291 ? 1.537 5.022 13.407 1.00 81.75 291 THR A O 1
ATOM 2291 N N . ASN A 1 292 ? 0.432 5.522 15.282 1.00 77.38 292 ASN A N 1
ATOM 2292 C CA . ASN A 1 292 ? 1.622 5.967 16.010 1.00 77.38 292 ASN A CA 1
ATOM 2293 C C . ASN A 1 292 ? 2.609 4.814 16.220 1.00 77.38 292 ASN A C 1
ATOM 2295 O O . ASN A 1 292 ? 3.792 4.968 15.941 1.00 77.38 292 ASN A O 1
ATOM 2299 N N . ARG A 1 293 ? 2.132 3.635 16.638 1.00 78.88 293 ARG A N 1
ATOM 2300 C CA . ARG A 1 293 ? 2.973 2.440 16.845 1.00 78.88 293 ARG A CA 1
ATOM 2301 C C . ARG A 1 293 ? 3.636 1.954 15.566 1.00 78.88 293 ARG A C 1
ATOM 2303 O O . ARG A 1 293 ? 4.805 1.575 15.559 1.00 78.88 293 ARG A O 1
ATOM 2310 N N . THR A 1 294 ? 2.891 1.961 14.469 1.00 72.88 294 THR A N 1
ATOM 2311 C CA . THR A 1 294 ? 3.439 1.579 13.163 1.00 72.88 294 THR A CA 1
ATOM 2312 C C . THR A 1 294 ? 4.430 2.623 12.646 1.00 72.88 294 THR A C 1
ATOM 2314 O O . THR A 1 294 ? 5.483 2.232 12.147 1.00 72.88 294 THR A O 1
ATOM 2317 N N . ALA A 1 295 ? 4.184 3.920 12.855 1.00 69.88 295 ALA A N 1
ATOM 2318 C CA . ALA A 1 295 ? 5.157 4.979 12.575 1.00 69.88 295 ALA A CA 1
ATOM 2319 C C . ALA A 1 295 ? 6.427 4.856 13.442 1.00 69.88 295 ALA A C 1
ATOM 2321 O O . ALA A 1 295 ? 7.542 4.960 12.934 1.00 69.88 295 ALA A O 1
ATOM 2322 N N . GLU A 1 296 ? 6.294 4.560 14.739 1.00 69.88 296 GLU A N 1
ATOM 2323 C CA . GLU A 1 296 ? 7.424 4.288 15.639 1.00 69.88 296 GLU A CA 1
ATOM 2324 C C . GLU A 1 296 ? 8.279 3.125 15.128 1.00 69.88 296 GLU A C 1
ATOM 2326 O O . GLU A 1 296 ? 9.502 3.248 15.078 1.00 69.88 296 GLU A O 1
ATOM 2331 N N . LEU A 1 297 ? 7.666 2.023 14.683 1.00 66.12 297 LEU A N 1
ATOM 2332 C CA . LEU A 1 297 ? 8.397 0.893 14.105 1.00 66.12 297 LEU A CA 1
ATOM 2333 C C . LEU A 1 297 ? 9.190 1.298 12.860 1.00 66.12 297 LEU A C 1
ATOM 2335 O O . LEU A 1 297 ? 10.375 0.968 12.762 1.00 66.12 297 LEU A O 1
ATOM 2339 N N . LYS A 1 298 ? 8.555 2.041 11.943 1.00 63.28 298 LYS A N 1
ATOM 2340 C CA . LYS A 1 298 ? 9.215 2.587 10.746 1.00 63.28 298 LYS A CA 1
ATOM 2341 C C . LYS A 1 298 ? 10.415 3.461 11.135 1.00 63.28 298 LYS A C 1
ATOM 2343 O O . LYS A 1 298 ? 11.443 3.433 10.466 1.00 63.28 298 LYS A O 1
ATOM 2348 N N . ASN A 1 299 ? 10.326 4.180 12.254 1.00 57.78 299 ASN A N 1
ATOM 2349 C CA . ASN A 1 299 ? 11.387 5.049 12.759 1.00 57.78 299 ASN A CA 1
ATOM 2350 C C . ASN A 1 299 ? 12.506 4.294 13.525 1.00 57.78 299 ASN A C 1
ATOM 2352 O O . ASN A 1 299 ? 13.676 4.676 13.419 1.00 57.78 299 ASN A O 1
ATOM 2356 N N . ILE A 1 300 ? 12.192 3.218 14.268 1.00 49.41 300 ILE A N 1
ATOM 2357 C CA . ILE A 1 300 ? 13.126 2.462 15.139 1.00 49.41 300 ILE A CA 1
ATOM 2358 C C . ILE A 1 300 ? 14.061 1.524 14.368 1.00 49.41 300 ILE A C 1
ATOM 2360 O O . ILE A 1 300 ? 15.154 1.225 14.858 1.00 49.41 300 ILE A O 1
ATOM 2364 N N . SER A 1 301 ? 13.739 1.125 13.134 1.00 47.72 301 SER A N 1
ATOM 2365 C CA . SER A 1 301 ? 14.680 0.390 12.267 1.00 47.72 301 SER A CA 1
ATOM 2366 C C . SER A 1 301 ? 16.011 1.131 12.002 1.00 47.72 301 SER A C 1
ATOM 2368 O O . SER A 1 301 ? 16.923 0.560 11.403 1.00 47.72 301 SER A O 1
ATOM 2370 N N . ASN A 1 302 ? 16.160 2.355 12.528 1.00 38.03 302 ASN A N 1
ATOM 2371 C CA . ASN A 1 302 ? 17.364 3.183 12.534 1.00 38.03 302 ASN A CA 1
ATOM 2372 C C . ASN A 1 302 ? 18.185 3.164 13.853 1.00 38.03 302 ASN A C 1
ATOM 2374 O O . ASN A 1 302 ? 19.293 3.695 13.873 1.00 38.03 302 ASN A O 1
ATOM 2378 N N . VAL A 1 303 ? 17.714 2.567 14.963 1.00 30.20 303 VAL A N 1
ATOM 2379 C CA . VAL A 1 303 ? 18.387 2.671 16.290 1.00 30.20 303 VAL A CA 1
ATOM 2380 C C . VAL A 1 303 ? 19.618 1.756 16.438 1.00 30.20 303 VAL A C 1
ATOM 2382 O O . VAL A 1 303 ? 20.435 1.948 17.336 1.00 30.20 303 VAL A O 1
ATOM 2385 N N . TRP A 1 304 ? 19.866 0.838 15.501 1.00 27.48 304 TRP A N 1
ATOM 2386 C CA . TRP A 1 304 ? 21.105 0.038 15.477 1.00 27.48 304 TRP A CA 1
ATOM 2387 C C . TRP A 1 304 ? 22.355 0.820 15.024 1.00 27.48 304 TRP A C 1
ATOM 2389 O O . TRP A 1 304 ? 23.389 0.213 14.769 1.00 27.48 304 TRP A O 1
ATOM 2399 N N . TYR A 1 305 ? 22.286 2.152 14.905 1.00 31.14 305 TYR A N 1
ATOM 2400 C CA . TYR A 1 305 ? 23.339 2.973 14.294 1.00 31.14 305 TYR A CA 1
ATOM 2401 C C . TYR A 1 305 ? 24.242 3.745 15.277 1.00 31.14 305 TYR A C 1
ATOM 2403 O O . TYR A 1 305 ? 24.963 4.647 14.861 1.00 31.14 305 TYR A O 1
ATOM 2411 N N . GLN A 1 306 ? 24.248 3.422 16.576 1.00 25.69 306 GLN A N 1
ATOM 2412 C CA . GLN A 1 306 ? 25.207 4.029 17.522 1.00 25.69 306 GLN A CA 1
ATOM 2413 C C . GLN A 1 306 ? 26.036 3.038 18.355 1.00 25.69 306 GLN A C 1
ATOM 2415 O O . GLN A 1 306 ? 26.600 3.429 19.378 1.00 25.69 306 GLN A O 1
ATOM 2420 N N . ARG A 1 307 ? 26.171 1.777 17.931 1.00 27.73 307 ARG A N 1
ATOM 2421 C CA . ARG A 1 307 ? 27.172 0.859 18.498 1.00 27.73 307 ARG A CA 1
ATOM 2422 C C . ARG A 1 307 ? 27.857 0.037 17.425 1.00 27.73 307 ARG A C 1
ATOM 2424 O O . ARG A 1 307 ? 27.139 -0.424 16.515 1.00 27.73 307 ARG A O 1
#

pLDDT: mean 70.01, std 23.3, range [25.69, 98.44]

Secondary structure (DSSP, 8-state):
-HHHHHHHHHHHHHHHHHHHHH---PPPS-SS-HHHHHHHHHHHHTT------S---SB--TTTSGGGT-SB-SSPPP-PPPHHHHHHHHTTSS-TTSSS---TT--HHHHHHHHHHHHHHHHHHHHHHHHS--HHHH-GGGGTTPPPPBS-------HHHHHHHHHHHHHHHHHHHHHHHHH---PPP--B--HHHHHHHHHHHHTS--SSPP-TTSSHHHHHHHHTTHHHHHHHHHHHHGGG---HHHHHHHHHHHHHHHHHHHHHHHHHHHTTTSEETTTTEEHHHHHHHHHHHHHHTTGGG--

Organism: Quercus lobata (NCBI:txid97700)

Sequence (307 aa):
MISEAHGECAVIRTLLYDYEKANQKVLPAYNMTVAEFTDHISKLRNMLSKSGTKDEGIIVPISPGAYNQVNTNIIPVNHTWTLPEILRMLYGTGSQHIPAGFFPRANDTDRIQFALNLEFLEAEFFLNSALDHGLDSIDPSYAQGGPPPIGAKKANLDPLVRQIIEEFGYQEVGHLRAIITATGGIPRPQLDLRFQTFANIFNQAFGFKLTPPFDPYLNTINYLLASNFIPYVGLEGYVGTIPELKSSYLRRLLAGLLGVEAGQDAVLRALLYERANEKVMPYHITVAEFTNRTAELKNISNVWYQR

InterPro domains:
  IPR052965 Pigment-associated catalase-like [PTHR31694] (107-299)